Protein AF-A0A1H8JAP6-F1 (afdb_monomer_lite)

Radius of gyration: 32.28 Å; chains: 1; bounding box: 74×54×76 Å

Secondary structure (DSSP, 8-state):
-HHHHHHHHHHHHHHHHHHHHHHHHS-HHHHHHHHHHHHHHHHHHHHHHS-----PPPEEEE--HHHHHHHTT-SEEETTEEEEE--HHHHHHHHHT-SS-EEEESSSSGGGEEEEETTTEEEE--S-HHHHHHHHTTTSTT-EEEEETTEEEEEEE--HHHHHHHHHT-TTPEEEEETTEEEEE-

pLDDT: mean 85.05, std 13.48, range [46.78, 98.12]

Organism: NCBI:txid46177

Structure (mmCIF, N/CA/C/O backbone):
data_AF-A0A1H8JAP6-F1
#
_entry.id   AF-A0A1H8JAP6-F1
#
loop_
_atom_site.group_PDB
_atom_site.id
_atom_site.type_symbol
_atom_site.label_atom_id
_atom_site.label_alt_id
_atom_site.label_comp_id
_atom_site.label_asym_id
_atom_site.label_entity_id
_atom_site.label_seq_id
_atom_site.pdbx_PDB_ins_code
_atom_site.Cartn_x
_atom_site.Cartn_y
_atom_site.Cartn_z
_atom_site.occupancy
_atom_site.B_iso_or_equiv
_atom_site.auth_seq_id
_atom_site.auth_comp_id
_atom_site.auth_asym_id
_atom_site.auth_atom_id
_atom_site.pdbx_PDB_model_num
ATOM 1 N N . MET A 1 1 ? 24.901 -24.362 -14.055 1.00 54.28 1 MET A N 1
ATOM 2 C CA . MET A 1 1 ? 25.710 -23.504 -14.944 1.00 54.28 1 MET A CA 1
ATOM 3 C C . MET A 1 1 ? 27.169 -23.961 -15.079 1.00 54.28 1 MET A C 1
ATOM 5 O O . MET A 1 1 ? 27.551 -24.303 -16.186 1.00 54.28 1 MET A O 1
ATOM 9 N N . PHE A 1 2 ? 27.995 -24.057 -14.021 1.00 49.62 2 PHE A N 1
ATOM 10 C CA . PHE A 1 2 ? 29.394 -24.541 -14.172 1.00 49.62 2 PHE A CA 1
ATOM 11 C C . PHE A 1 2 ? 29.520 -26.023 -14.587 1.00 49.62 2 PHE A C 1
ATOM 13 O O . PHE A 1 2 ? 30.454 -26.393 -15.295 1.00 49.62 2 PHE A O 1
ATOM 20 N N . THR A 1 3 ? 28.574 -26.869 -14.180 1.00 64.00 3 THR A N 1
ATOM 21 C CA . THR A 1 3 ? 28.538 -28.301 -14.523 1.00 64.00 3 THR A CA 1
ATOM 22 C C . THR A 1 3 ? 28.199 -28.557 -15.993 1.00 64.00 3 THR A C 1
ATOM 24 O O . THR A 1 3 ? 28.795 -29.431 -16.611 1.00 64.00 3 THR A O 1
ATOM 27 N N . GLU A 1 4 ? 27.321 -27.748 -16.584 1.00 62.12 4 GLU A N 1
ATOM 28 C CA . GLU A 1 4 ? 26.892 -27.886 -17.986 1.00 62.12 4 GLU A CA 1
ATOM 29 C C . GLU A 1 4 ? 28.018 -27.526 -18.966 1.00 62.12 4 GLU A C 1
ATOM 31 O O . GLU A 1 4 ? 28.196 -28.179 -19.992 1.00 62.12 4 GLU A O 1
ATOM 36 N N . ILE A 1 5 ? 28.852 -26.539 -18.618 1.00 59.47 5 ILE A N 1
ATOM 37 C CA . ILE A 1 5 ? 30.013 -26.145 -19.430 1.00 59.47 5 ILE A CA 1
ATOM 38 C C . ILE A 1 5 ? 31.054 -27.277 -19.483 1.00 59.47 5 ILE A C 1
ATOM 40 O O . ILE A 1 5 ? 31.652 -27.522 -20.532 1.00 59.47 5 ILE A O 1
ATOM 44 N N . LEU A 1 6 ? 31.258 -28.005 -18.379 1.00 68.94 6 LEU A N 1
ATOM 45 C CA . LEU A 1 6 ? 32.230 -29.102 -18.316 1.00 68.94 6 LEU A CA 1
ATOM 46 C C . LEU A 1 6 ? 31.831 -30.304 -19.185 1.00 68.94 6 LEU A C 1
ATOM 48 O O . LEU A 1 6 ? 32.707 -30.915 -19.806 1.00 68.94 6 LEU A O 1
ATOM 52 N N . GLU A 1 7 ? 30.539 -30.623 -19.277 1.00 73.56 7 GLU A N 1
ATOM 53 C CA . GLU A 1 7 ? 30.061 -31.705 -20.147 1.00 73.56 7 GLU A CA 1
ATOM 54 C C . GLU A 1 7 ? 30.227 -31.364 -21.631 1.00 73.56 7 GLU A C 1
ATOM 56 O O . GLU A 1 7 ? 30.723 -32.190 -22.404 1.00 73.56 7 GLU A O 1
ATOM 61 N N . ILE A 1 8 ? 29.932 -30.117 -22.014 1.00 64.44 8 ILE A N 1
ATOM 62 C CA . ILE A 1 8 ? 30.129 -29.629 -23.386 1.00 64.44 8 ILE A CA 1
ATOM 63 C C . ILE A 1 8 ? 31.611 -29.716 -23.775 1.00 64.44 8 ILE A C 1
ATOM 65 O O . ILE A 1 8 ? 31.950 -30.243 -24.836 1.00 64.44 8 ILE A O 1
ATOM 69 N N . VAL A 1 9 ? 32.520 -29.278 -22.896 1.00 72.75 9 VAL A N 1
ATOM 70 C CA . VAL A 1 9 ? 33.970 -29.320 -23.158 1.00 72.75 9 VAL A CA 1
ATOM 71 C C . VAL A 1 9 ? 34.479 -30.755 -23.330 1.00 72.75 9 VAL A C 1
ATOM 73 O O . VAL A 1 9 ? 35.363 -31.002 -24.157 1.00 72.75 9 VAL A O 1
ATOM 76 N N . LYS A 1 10 ? 33.941 -31.719 -22.574 1.00 75.19 10 LYS A N 1
ATOM 77 C CA . LYS A 1 10 ? 34.322 -33.132 -22.701 1.00 75.19 10 LYS A CA 1
ATOM 78 C C . LYS A 1 10 ? 33.820 -33.729 -24.019 1.00 75.19 10 LYS A C 1
ATOM 80 O O . LYS A 1 10 ? 34.611 -34.327 -24.743 1.00 75.19 10 LYS A O 1
ATOM 85 N N . SER A 1 11 ? 32.563 -33.472 -24.378 1.00 76.00 11 SER A N 1
ATOM 86 C CA . SER A 1 11 ? 31.974 -33.939 -25.639 1.00 76.00 11 SER A CA 1
ATOM 87 C C . SER A 1 11 ? 32.705 -33.384 -26.867 1.00 76.00 11 SER A C 1
ATOM 89 O O . SER A 1 11 ? 32.965 -34.120 -27.818 1.00 76.00 11 SER A O 1
ATOM 91 N N . VAL A 1 12 ? 33.081 -32.100 -26.848 1.00 73.69 12 VAL A N 1
ATOM 92 C CA . VAL A 1 12 ? 33.836 -31.474 -27.947 1.00 73.69 12 VAL A CA 1
ATOM 93 C C . VAL A 1 12 ? 35.223 -32.103 -28.083 1.00 73.69 12 VAL A C 1
ATOM 95 O O . VAL A 1 12 ? 35.668 -32.389 -29.193 1.00 73.69 12 VAL A O 1
ATOM 98 N N . ARG A 1 13 ? 35.901 -32.376 -26.963 1.00 76.56 13 ARG A N 1
ATOM 99 C CA . ARG A 1 13 ? 37.225 -33.015 -26.962 1.00 76.56 13 ARG A CA 1
ATOM 100 C C . ARG A 1 13 ? 37.187 -34.419 -27.560 1.00 76.56 13 ARG A C 1
ATOM 102 O O . ARG A 1 13 ? 38.041 -34.748 -28.383 1.00 76.56 13 ARG A O 1
ATOM 109 N N . ASP A 1 14 ? 36.206 -35.223 -27.164 1.00 79.94 14 ASP A N 1
ATOM 110 C CA . ASP A 1 14 ? 36.081 -36.605 -27.628 1.00 79.94 14 ASP A CA 1
ATOM 111 C C . ASP A 1 14 ? 35.736 -36.653 -29.125 1.00 79.94 14 ASP A C 1
ATOM 113 O O . ASP A 1 14 ? 36.330 -37.429 -29.880 1.00 79.94 14 ASP A O 1
ATOM 117 N N . PHE A 1 15 ? 34.869 -35.745 -29.583 1.00 75.31 15 PHE A N 1
ATOM 118 C CA . PHE A 1 15 ? 34.538 -35.583 -30.998 1.00 75.31 15 PHE A CA 1
ATOM 119 C C . PHE A 1 15 ? 35.756 -35.168 -31.841 1.00 75.31 15 PHE A C 1
ATOM 121 O O . PHE A 1 15 ? 36.046 -35.779 -32.874 1.00 75.31 15 PHE A O 1
ATOM 128 N N . LEU A 1 16 ? 36.538 -34.187 -31.373 1.00 74.75 16 LEU A N 1
ATOM 129 C CA . LEU A 1 16 ? 37.776 -33.767 -32.040 1.00 74.75 16 LEU A CA 1
ATOM 130 C C . LEU A 1 16 ? 38.809 -34.903 -32.098 1.00 74.75 16 LEU A C 1
ATOM 132 O O . LEU A 1 16 ? 39.474 -35.084 -33.119 1.00 74.75 16 LEU A O 1
ATOM 136 N N . GLY A 1 17 ? 38.918 -35.709 -31.038 1.00 74.06 17 GLY A N 1
ATOM 137 C CA . GLY A 1 17 ? 39.818 -36.862 -30.994 1.00 74.06 17 GLY A CA 1
ATOM 138 C C . GLY A 1 17 ? 39.486 -37.935 -32.037 1.00 74.06 17 GLY A C 1
ATOM 139 O O . GLY A 1 17 ? 40.395 -38.497 -32.656 1.00 74.06 17 GLY A O 1
ATOM 140 N N . GLN A 1 18 ? 38.197 -38.197 -32.275 1.00 75.69 18 GLN A N 1
ATOM 141 C CA . GLN A 1 18 ? 37.754 -39.129 -33.319 1.00 75.69 18 GLN A CA 1
ATOM 142 C C . GLN A 1 18 ? 38.013 -38.582 -34.730 1.00 75.69 18 GLN A C 1
ATOM 144 O O . GLN A 1 18 ? 38.525 -39.313 -35.583 1.00 75.69 18 GLN A O 1
ATOM 149 N N . LEU A 1 19 ? 37.758 -37.289 -34.962 1.00 69.50 19 LEU A N 1
ATOM 150 C CA . LEU A 1 19 ? 38.027 -36.638 -36.248 1.00 69.50 19 LEU A CA 1
ATOM 151 C C . LEU A 1 19 ? 39.513 -36.693 -36.629 1.00 69.50 19 LEU A C 1
ATOM 153 O O . LEU A 1 19 ? 39.852 -37.040 -37.760 1.00 69.50 19 LEU A O 1
ATOM 157 N N . VAL A 1 20 ? 40.417 -36.423 -35.682 1.00 69.94 20 VAL A N 1
ATOM 158 C CA . VAL A 1 20 ? 41.869 -36.445 -35.934 1.00 69.94 20 VAL A CA 1
ATOM 159 C C . VAL A 1 20 ? 42.359 -37.836 -36.350 1.00 69.94 20 VAL A C 1
ATOM 161 O O . VAL A 1 20 ? 43.214 -37.946 -37.235 1.00 69.94 20 VAL A O 1
ATOM 164 N N . LYS A 1 21 ? 41.807 -38.910 -35.768 1.00 72.56 21 LYS A N 1
ATOM 165 C CA . LYS A 1 21 ? 42.156 -40.284 -36.164 1.00 72.56 21 LYS A CA 1
ATOM 166 C C . LYS A 1 21 ? 41.715 -40.593 -37.597 1.00 72.56 21 LYS A C 1
ATOM 168 O O . LYS A 1 21 ? 42.537 -41.069 -38.375 1.00 72.56 21 LYS A O 1
ATOM 173 N N . GLY A 1 22 ? 40.485 -40.234 -37.976 1.00 65.44 22 GLY A N 1
ATOM 174 C CA . GLY A 1 22 ? 39.979 -40.438 -39.343 1.00 65.44 22 GLY A CA 1
ATOM 175 C C . GLY A 1 22 ? 40.750 -39.648 -40.413 1.00 65.44 22 GLY A C 1
ATOM 176 O O . GLY A 1 22 ? 40.995 -40.139 -41.518 1.00 65.44 22 GLY A O 1
ATOM 177 N N . ILE A 1 23 ? 41.235 -38.448 -40.073 1.00 62.53 23 ILE A N 1
ATOM 178 C CA . ILE A 1 23 ? 42.057 -37.622 -40.976 1.00 62.53 23 ILE A CA 1
ATOM 179 C C . ILE A 1 23 ? 43.414 -38.285 -41.269 1.00 62.53 23 ILE A C 1
ATOM 181 O O . ILE A 1 23 ? 43.937 -38.157 -42.379 1.00 62.53 23 ILE A O 1
ATOM 185 N N . LYS A 1 24 ? 43.991 -39.022 -40.309 1.00 65.00 24 LYS A N 1
ATOM 186 C CA . LYS A 1 24 ? 45.334 -39.614 -40.433 1.00 65.00 24 LYS A CA 1
ATOM 187 C C . LYS A 1 24 ? 45.402 -40.805 -41.395 1.00 65.00 24 LYS A C 1
ATOM 189 O O . LYS A 1 24 ? 46.480 -41.070 -41.926 1.00 65.00 24 LYS A O 1
ATOM 194 N N . GLU A 1 25 ? 44.280 -41.458 -41.677 1.00 74.50 25 GLU A N 1
ATOM 195 C CA . GLU A 1 25 ? 44.190 -42.587 -42.620 1.00 74.50 25 GLU A CA 1
ATOM 196 C C . GLU A 1 25 ? 43.662 -42.176 -44.005 1.00 74.50 25 GLU A C 1
ATOM 198 O O . GLU A 1 25 ? 43.733 -42.942 -44.961 1.00 74.50 25 GLU A O 1
ATOM 203 N N . SER A 1 26 ? 43.211 -40.929 -44.159 1.00 69.69 26 SER A N 1
ATOM 204 C CA . SER A 1 26 ? 42.598 -40.453 -45.402 1.00 69.69 26 SER A CA 1
ATOM 205 C C . SER A 1 26 ? 43.625 -40.106 -46.499 1.00 69.69 26 SER A C 1
ATOM 207 O O . SER A 1 26 ? 44.747 -39.688 -46.177 1.00 69.69 26 SER A O 1
ATOM 209 N N . PRO A 1 27 ? 43.261 -40.190 -47.796 1.00 80.69 27 PRO A N 1
ATOM 210 C CA . PRO A 1 27 ? 44.085 -39.722 -48.915 1.00 80.69 27 PRO A CA 1
ATOM 211 C C . PRO A 1 27 ? 44.439 -38.233 -48.795 1.00 80.69 27 PRO A C 1
ATOM 213 O O . PRO A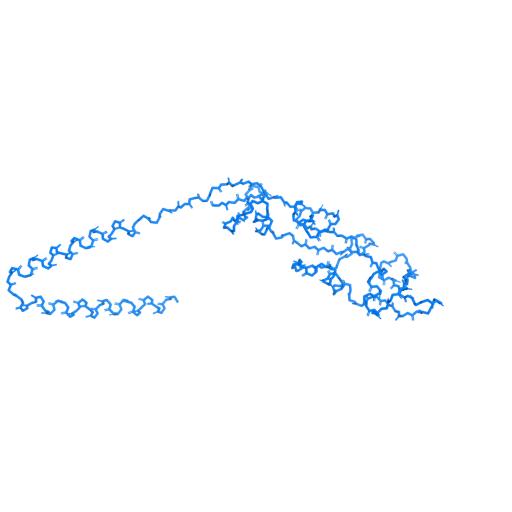 1 27 ? 43.659 -37.444 -48.260 1.00 80.69 27 PRO A O 1
ATOM 216 N N . LYS A 1 28 ? 45.595 -37.819 -49.338 1.00 75.50 28 LYS A N 1
ATOM 217 C CA . LYS A 1 28 ? 46.113 -36.439 -49.201 1.00 75.50 28 LYS A CA 1
ATOM 218 C C . LYS A 1 28 ? 45.103 -35.355 -49.617 1.00 75.50 28 LYS A C 1
ATOM 220 O O . LYS A 1 28 ? 45.013 -34.345 -48.931 1.00 75.50 28 LYS A O 1
ATOM 225 N N . TRP A 1 29 ? 44.319 -35.579 -50.675 1.00 72.06 29 TRP A N 1
ATOM 226 C CA . TRP A 1 29 ? 43.344 -34.602 -51.180 1.00 72.06 29 TRP A CA 1
ATOM 227 C C . TRP A 1 29 ? 42.152 -34.384 -50.230 1.00 72.06 29 TRP A C 1
ATOM 229 O O . TRP A 1 29 ? 41.711 -33.253 -50.053 1.00 72.06 29 TRP A O 1
ATOM 239 N N . VAL A 1 30 ? 41.702 -35.435 -49.533 1.00 76.25 30 VAL A N 1
ATOM 240 C CA . VAL A 1 30 ? 40.611 -35.362 -48.543 1.00 76.25 30 VAL A CA 1
ATOM 241 C C . VAL A 1 30 ? 41.038 -34.553 -47.316 1.00 76.25 30 VAL A C 1
ATOM 243 O O . VAL A 1 30 ? 40.255 -33.770 -46.781 1.00 76.25 30 VAL A O 1
ATOM 246 N N . ARG A 1 31 ? 42.304 -34.684 -46.894 1.00 72.81 31 ARG A N 1
ATOM 247 C CA . ARG A 1 31 ? 42.848 -33.921 -45.757 1.00 72.81 31 ARG A CA 1
ATOM 248 C C . ARG A 1 31 ? 42.841 -32.423 -46.035 1.00 72.81 31 ARG A C 1
ATOM 250 O O . ARG A 1 31 ? 42.445 -31.649 -45.169 1.00 72.81 31 ARG A O 1
ATOM 257 N N . THR A 1 32 ? 43.250 -32.022 -47.238 1.00 76.31 32 THR A N 1
ATOM 258 C CA . THR A 1 32 ? 43.303 -30.609 -47.623 1.00 76.31 32 THR A CA 1
ATOM 259 C C . THR A 1 32 ? 41.906 -29.994 -47.669 1.00 76.31 32 THR A C 1
ATOM 261 O O . THR A 1 32 ? 41.708 -28.919 -47.109 1.00 76.31 32 THR A O 1
ATOM 264 N N . SER A 1 33 ? 40.920 -30.690 -48.244 1.00 75.81 33 SER A N 1
ATOM 265 C CA . SER A 1 33 ? 39.531 -30.215 -48.274 1.00 75.81 33 SER A CA 1
ATOM 266 C C . SER A 1 33 ? 38.927 -30.081 -46.875 1.00 75.81 33 SER A C 1
ATOM 268 O O . SER A 1 33 ? 38.276 -29.079 -46.589 1.00 75.81 33 SER A O 1
ATOM 270 N N . LEU A 1 34 ? 39.175 -31.041 -45.979 1.00 74.38 34 LEU A N 1
ATOM 271 C CA . LEU A 1 34 ? 38.600 -31.013 -44.633 1.00 74.38 34 LEU A CA 1
ATOM 272 C C . LEU A 1 34 ? 39.182 -29.885 -43.767 1.00 74.38 34 LEU A C 1
ATOM 274 O O . LEU A 1 34 ? 38.441 -29.213 -43.054 1.00 74.38 34 LEU A O 1
ATOM 278 N N . VAL A 1 35 ? 40.493 -29.635 -43.862 1.00 77.56 35 VAL A N 1
ATOM 279 C CA . VAL A 1 35 ? 41.144 -28.509 -43.169 1.00 77.56 35 VAL A CA 1
ATOM 280 C C . VAL A 1 35 ? 40.577 -27.173 -43.649 1.00 77.56 35 VAL A C 1
ATOM 282 O O . VAL A 1 35 ? 40.346 -26.278 -42.840 1.00 77.56 35 VAL A O 1
ATOM 285 N N . LEU A 1 36 ? 40.306 -27.049 -44.948 1.00 77.38 36 LEU A N 1
ATOM 286 C CA . LEU A 1 36 ? 39.790 -25.819 -45.544 1.00 77.38 36 LEU A CA 1
ATOM 287 C C . LEU A 1 36 ? 38.332 -25.555 -45.131 1.00 77.38 36 LEU A C 1
ATOM 289 O O . LEU A 1 36 ? 37.995 -24.431 -44.768 1.00 77.38 36 LEU A O 1
ATOM 293 N N . VAL A 1 37 ? 37.492 -26.596 -45.081 1.00 78.69 37 VAL A N 1
ATOM 294 C CA . VAL A 1 37 ? 36.113 -26.509 -44.560 1.00 78.69 37 VAL A CA 1
ATOM 295 C C . VAL A 1 37 ? 36.102 -26.144 -43.073 1.00 78.69 37 VAL A C 1
ATOM 297 O O . VAL A 1 37 ? 35.346 -25.264 -42.665 1.00 78.69 37 VAL A O 1
ATOM 300 N N . LEU A 1 38 ? 36.970 -26.760 -42.263 1.00 71.75 38 LEU A N 1
ATOM 301 C CA . LEU A 1 38 ? 37.077 -26.439 -40.837 1.00 71.75 38 LEU A CA 1
ATOM 302 C C . LEU A 1 38 ? 37.550 -24.997 -40.613 1.00 71.75 38 LEU A C 1
ATOM 304 O O . LEU A 1 38 ? 36.945 -24.282 -39.815 1.00 71.75 38 LEU A O 1
ATOM 308 N N . ALA A 1 39 ? 38.561 -24.538 -41.356 1.00 72.19 39 ALA A N 1
ATOM 309 C CA . ALA A 1 39 ? 39.028 -23.154 -41.291 1.00 72.19 39 ALA A CA 1
ATOM 310 C C . ALA A 1 39 ? 37.911 -22.162 -41.662 1.00 72.19 39 ALA A C 1
ATOM 312 O O . ALA A 1 39 ? 37.673 -21.210 -40.922 1.00 72.19 39 ALA A O 1
ATOM 313 N N . LEU A 1 40 ? 37.165 -22.418 -42.742 1.00 71.06 40 LEU A N 1
ATOM 314 C CA . LEU A 1 40 ? 36.034 -21.574 -43.143 1.00 71.06 40 LEU A CA 1
ATOM 315 C C . LEU A 1 40 ? 34.909 -21.566 -42.099 1.00 71.06 40 LEU A C 1
ATOM 317 O O . LEU A 1 40 ? 34.325 -20.515 -41.849 1.00 71.06 40 LEU A O 1
ATOM 321 N N . SER A 1 41 ? 34.632 -22.697 -41.445 1.00 66.62 41 SER A N 1
ATOM 322 C CA . SER A 1 41 ? 33.613 -22.770 -40.390 1.00 66.62 41 SER A CA 1
ATOM 323 C C . SER A 1 41 ? 34.007 -22.010 -39.116 1.00 66.62 41 SER A C 1
ATOM 325 O O . SER A 1 41 ? 33.155 -21.382 -38.494 1.00 66.62 41 SER A O 1
ATOM 327 N N . LEU A 1 42 ? 35.297 -21.986 -38.759 1.00 63.53 42 LEU A N 1
ATOM 328 C CA . LEU A 1 42 ? 35.806 -21.210 -37.623 1.00 63.53 42 LEU A CA 1
ATOM 329 C C . LEU A 1 42 ? 35.815 -19.703 -37.912 1.00 63.53 42 LEU A C 1
ATOM 331 O O . LEU A 1 42 ? 35.444 -18.918 -37.042 1.00 63.53 42 LEU A O 1
ATOM 335 N N . PHE A 1 43 ? 36.164 -19.294 -39.136 1.00 60.56 43 PHE A N 1
ATOM 336 C CA . PHE A 1 43 ? 36.072 -17.891 -39.551 1.00 60.56 43 PHE A CA 1
ATOM 337 C C . PHE A 1 43 ? 34.615 -17.419 -39.695 1.00 60.56 43 PHE A C 1
ATOM 339 O O . PHE A 1 43 ? 34.291 -16.322 -39.251 1.00 60.56 43 PHE A O 1
ATOM 346 N N . GLY A 1 44 ? 33.715 -18.249 -40.232 1.00 57.19 44 GLY A N 1
ATOM 347 C CA . GLY A 1 44 ? 32.280 -17.941 -40.301 1.00 57.19 44 GLY A CA 1
ATOM 348 C C . GLY A 1 44 ? 31.601 -17.925 -38.925 1.00 57.19 44 GLY A C 1
ATOM 349 O O . GLY A 1 44 ? 30.773 -17.060 -38.650 1.00 57.19 44 GLY A O 1
ATOM 350 N N . GLY A 1 45 ? 31.992 -18.837 -38.029 1.00 52.75 45 GLY A N 1
ATOM 351 C CA . GLY A 1 45 ? 31.479 -18.914 -36.661 1.00 52.75 45 GLY A CA 1
ATOM 352 C C . GLY A 1 45 ? 31.967 -17.774 -35.764 1.00 52.75 45 GLY A C 1
ATOM 353 O O . GLY A 1 45 ? 31.176 -17.215 -35.011 1.00 52.75 45 GLY A O 1
ATOM 354 N N . GLY A 1 46 ? 33.234 -17.362 -35.868 1.00 51.97 46 GLY A N 1
ATOM 355 C CA . GLY A 1 46 ? 33.782 -16.267 -35.054 1.00 51.97 46 GLY A CA 1
ATOM 356 C C . GLY A 1 46 ? 33.102 -14.914 -35.298 1.00 51.97 46 GLY A C 1
ATOM 357 O O . GLY A 1 46 ? 32.947 -14.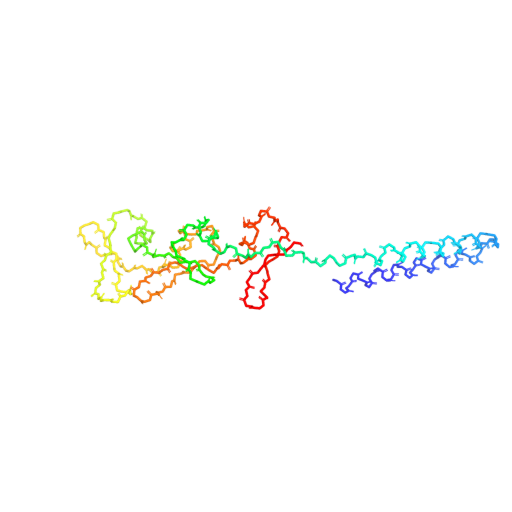125 -34.370 1.00 51.97 46 GLY A O 1
ATOM 358 N N . ILE A 1 47 ? 32.631 -14.670 -36.524 1.00 52.00 47 ILE A N 1
ATOM 359 C CA . ILE A 1 47 ? 31.945 -13.424 -36.895 1.0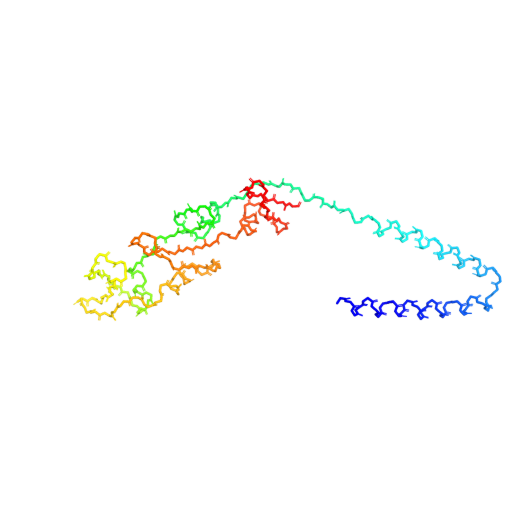0 52.00 47 ILE A CA 1
ATOM 360 C C . ILE A 1 47 ? 30.492 -13.416 -36.385 1.00 52.00 47 ILE A C 1
ATOM 362 O O . ILE A 1 47 ? 29.987 -12.367 -35.993 1.00 52.00 47 ILE A O 1
ATOM 366 N N . PHE A 1 48 ? 29.829 -14.576 -36.307 1.00 49.53 48 PHE A N 1
ATOM 367 C CA . PHE A 1 48 ? 28.433 -14.663 -35.859 1.00 49.53 48 PHE A CA 1
ATOM 368 C C . PHE A 1 48 ? 28.274 -14.580 -34.330 1.00 49.53 48 PHE A C 1
ATOM 370 O O . PHE A 1 48 ? 27.267 -14.078 -33.839 1.00 49.53 48 PHE A O 1
ATOM 377 N N . TRP A 1 49 ? 29.276 -15.017 -33.558 1.00 49.75 49 TRP A N 1
ATOM 378 C CA . TRP A 1 49 ? 29.228 -14.951 -32.088 1.00 49.75 49 TRP A CA 1
ATOM 379 C C . TRP A 1 49 ? 29.705 -13.608 -31.503 1.00 49.75 49 TRP A C 1
ATOM 381 O O . TRP A 1 49 ? 29.418 -13.320 -30.343 1.00 49.75 49 TRP A O 1
ATOM 391 N N . GLY A 1 50 ? 30.400 -12.771 -32.284 1.00 46.78 50 GLY A N 1
ATOM 392 C CA . GLY A 1 50 ? 30.965 -11.492 -31.825 1.00 46.78 50 GLY A CA 1
ATOM 393 C C . GLY A 1 50 ? 30.006 -10.293 -31.830 1.00 46.78 50 GLY A C 1
ATOM 394 O O . GLY A 1 50 ? 30.312 -9.276 -31.218 1.00 46.78 50 GLY A O 1
ATOM 395 N N . PHE A 1 51 ? 28.842 -10.400 -32.476 1.00 47.22 51 PHE A N 1
ATOM 396 C CA . PHE A 1 51 ? 27.852 -9.320 -32.598 1.00 47.22 51 PHE A CA 1
ATOM 397 C C . PHE A 1 51 ? 26.605 -9.583 -31.738 1.00 47.22 51 PHE A C 1
ATOM 399 O O . PHE A 1 51 ? 25.470 -9.437 -32.185 1.00 47.22 51 PHE A O 1
ATOM 406 N N . LYS A 1 52 ? 26.780 -9.921 -30.455 1.00 51.28 52 LYS A N 1
ATOM 407 C CA . LYS A 1 52 ? 25.746 -9.531 -29.486 1.00 51.28 52 LYS A CA 1
ATOM 408 C C . LYS A 1 52 ? 25.862 -8.022 -29.311 1.00 51.28 52 LYS A C 1
ATOM 410 O O . LYS A 1 52 ? 26.621 -7.551 -28.472 1.00 51.28 52 LYS A O 1
ATOM 415 N N . LEU A 1 53 ? 25.157 -7.282 -30.169 1.00 54.06 53 LEU A N 1
ATOM 416 C CA . LEU A 1 53 ? 24.927 -5.849 -30.023 1.00 54.06 53 LEU A CA 1
ATOM 417 C C . LEU A 1 53 ? 24.408 -5.628 -28.606 1.00 54.06 53 LEU A C 1
ATOM 419 O O . LEU A 1 53 ? 23.265 -5.973 -28.314 1.00 54.06 53 LEU A O 1
ATOM 423 N N . ALA A 1 54 ? 25.260 -5.101 -27.731 1.00 53.75 54 ALA A N 1
ATOM 424 C CA . ALA A 1 54 ? 24.832 -4.518 -26.477 1.00 53.75 54 ALA A CA 1
ATOM 425 C C . ALA A 1 54 ? 23.883 -3.375 -26.848 1.00 53.75 54 ALA A C 1
ATOM 427 O O . ALA A 1 54 ? 24.328 -2.273 -27.155 1.00 53.75 54 ALA A O 1
ATOM 428 N N . HIS A 1 55 ? 22.587 -3.675 -26.942 1.00 62.78 55 HIS A N 1
ATOM 429 C CA . HIS A 1 55 ? 21.567 -2.647 -27.027 1.00 62.78 55 HIS A CA 1
ATOM 430 C C . HIS A 1 55 ? 21.649 -1.921 -25.695 1.00 62.78 55 HIS A C 1
ATOM 432 O O . HIS A 1 55 ? 21.309 -2.471 -24.649 1.00 62.78 55 HIS A O 1
ATOM 438 N N . THR A 1 56 ? 22.242 -0.731 -25.723 1.00 74.75 56 THR A N 1
ATOM 439 C CA . THR A 1 56 ? 22.111 0.206 -24.620 1.00 74.75 56 THR A CA 1
ATOM 440 C C . THR A 1 56 ? 20.631 0.537 -24.553 1.00 74.75 56 THR A C 1
ATOM 442 O O . THR A 1 56 ? 20.114 1.049 -25.548 1.00 74.75 56 THR A O 1
ATOM 445 N N . PRO A 1 57 ? 19.949 0.194 -23.456 1.00 82.62 57 PRO A N 1
ATOM 446 C CA . PRO A 1 57 ? 18.518 0.389 -23.384 1.00 82.62 57 PRO A CA 1
ATOM 447 C C . PRO A 1 57 ? 18.213 1.880 -23.510 1.00 82.62 57 PRO A C 1
ATOM 449 O O . PRO A 1 57 ? 18.896 2.724 -22.918 1.00 82.62 57 PRO A O 1
ATOM 452 N N . GLU A 1 58 ? 17.239 2.198 -24.349 1.00 89.06 58 GLU A N 1
ATOM 453 C CA . GLU A 1 58 ? 16.846 3.559 -24.673 1.00 89.06 58 GLU A CA 1
ATOM 454 C C . GLU A 1 58 ? 15.923 4.085 -23.577 1.00 89.06 58 GLU A C 1
ATOM 456 O O . GLU A 1 58 ? 15.020 3.392 -23.105 1.00 89.06 58 GLU A O 1
ATOM 461 N N . ARG A 1 59 ? 16.150 5.325 -23.137 1.00 92.25 59 ARG A N 1
ATOM 462 C CA . ARG A 1 59 ? 15.275 5.963 -22.153 1.00 92.25 59 ARG A CA 1
ATOM 463 C C . ARG A 1 59 ? 13.924 6.254 -22.801 1.00 92.25 59 ARG A C 1
ATOM 465 O O . ARG A 1 59 ? 13.834 7.094 -23.689 1.00 92.25 59 ARG A O 1
ATOM 472 N N . VAL A 1 60 ? 12.874 5.617 -22.297 1.00 92.06 60 VAL A N 1
ATOM 473 C CA . VAL A 1 60 ? 11.503 5.778 -22.801 1.00 92.06 60 VAL A CA 1
ATOM 474 C C . VAL A 1 60 ? 10.772 6.916 -22.084 1.00 92.06 60 VAL A C 1
ATOM 476 O O . VAL A 1 60 ? 9.927 7.586 -22.676 1.00 92.06 60 VAL A O 1
ATOM 479 N N . GLY A 1 61 ? 11.095 7.175 -20.812 1.00 90.81 61 GLY A N 1
ATOM 480 C CA . GLY A 1 61 ? 10.425 8.220 -20.038 1.00 90.81 61 GLY A CA 1
ATOM 481 C C . GLY A 1 61 ? 10.751 8.220 -18.546 1.00 90.81 61 GLY A C 1
ATOM 482 O O . GLY A 1 61 ? 11.704 7.580 -18.102 1.00 90.81 61 GLY A O 1
ATOM 483 N N . GLY A 1 62 ? 9.971 8.982 -17.777 1.00 89.75 62 GLY A N 1
ATOM 484 C CA . GLY A 1 62 ? 9.988 8.975 -16.311 1.00 89.75 62 GLY A CA 1
ATOM 485 C C . GLY A 1 62 ? 8.956 8.003 -15.734 1.00 89.75 62 GLY A C 1
ATOM 486 O O . GLY A 1 62 ? 8.003 7.635 -16.416 1.00 89.75 62 GLY A O 1
ATOM 487 N N . VAL A 1 63 ? 9.121 7.612 -14.468 1.00 89.69 63 VAL A N 1
ATOM 488 C CA . VAL A 1 63 ? 8.132 6.759 -13.787 1.00 89.69 63 VAL A CA 1
ATOM 489 C C . VAL A 1 63 ? 6.906 7.570 -13.373 1.00 89.69 63 VAL A C 1
ATOM 491 O O . VAL A 1 63 ? 6.999 8.459 -12.525 1.00 89.69 63 VAL A O 1
ATOM 494 N N . ASP A 1 64 ? 5.735 7.212 -13.901 1.00 85.88 64 ASP A N 1
ATOM 495 C CA . ASP A 1 64 ? 4.461 7.756 -13.428 1.00 85.88 64 ASP A CA 1
ATOM 496 C C . ASP A 1 64 ? 3.968 7.008 -12.177 1.00 85.88 64 ASP A C 1
ATOM 498 O O . ASP A 1 64 ? 3.175 6.063 -12.218 1.00 85.88 64 ASP A O 1
ATOM 502 N N . VAL A 1 65 ? 4.447 7.468 -11.023 1.00 88.69 65 VAL A N 1
ATOM 503 C CA . VAL A 1 65 ? 4.021 6.982 -9.702 1.00 88.69 65 VAL A CA 1
ATOM 504 C C . VAL A 1 65 ? 2.545 7.279 -9.403 1.00 88.69 65 VAL A C 1
ATOM 506 O O . VAL A 1 65 ? 1.918 6.577 -8.606 1.00 88.69 65 VAL A O 1
ATOM 509 N N . SER A 1 66 ? 1.962 8.297 -10.043 1.00 86.62 66 SER A N 1
ATOM 510 C CA . SER A 1 66 ? 0.574 8.703 -9.817 1.00 86.62 66 SER A CA 1
ATOM 511 C C . SER A 1 66 ? -0.413 7.769 -10.520 1.00 86.62 66 SER A C 1
ATOM 513 O O . SER A 1 66 ? -1.436 7.394 -9.933 1.00 86.62 66 SER A O 1
ATOM 515 N N . ALA A 1 67 ? -0.064 7.305 -11.724 1.00 83.88 67 ALA A N 1
ATOM 516 C CA . ALA A 1 67 ? -0.809 6.287 -12.454 1.00 83.88 67 ALA A CA 1
ATOM 517 C C . ALA A 1 67 ? -0.887 4.980 -11.657 1.00 83.88 67 ALA A C 1
ATOM 519 O O . ALA A 1 67 ? -1.966 4.396 -11.554 1.00 83.88 67 ALA A O 1
ATOM 520 N N . PHE A 1 68 ? 0.210 4.566 -11.010 1.00 89.06 68 PHE A N 1
ATOM 521 C CA . PHE A 1 68 ? 0.228 3.378 -10.152 1.00 89.06 68 PHE A CA 1
ATOM 522 C C . PHE A 1 68 ? -0.768 3.497 -8.985 1.00 89.06 68 PHE A C 1
ATOM 524 O O . PHE A 1 68 ? -1.611 2.618 -8.791 1.00 89.06 68 PHE A O 1
ATOM 531 N N . CYS A 1 69 ? -0.729 4.599 -8.224 1.00 90.94 69 CYS A N 1
ATOM 532 C CA . CYS A 1 69 ? -1.657 4.789 -7.103 1.00 90.94 69 CYS A CA 1
ATOM 533 C C . CYS A 1 69 ? -3.118 4.866 -7.568 1.00 90.94 69 CYS A C 1
ATOM 535 O O . CYS A 1 69 ? -3.999 4.300 -6.918 1.00 90.94 69 CYS A O 1
ATOM 537 N N . THR A 1 70 ? -3.365 5.509 -8.712 1.00 88.88 70 THR A N 1
ATOM 538 C CA . THR A 1 70 ? -4.701 5.634 -9.311 1.00 88.88 70 THR A CA 1
ATOM 539 C C . THR A 1 70 ? -5.244 4.279 -9.760 1.00 88.88 70 THR A C 1
ATOM 541 O O . THR A 1 70 ? -6.393 3.950 -9.464 1.00 88.88 70 THR A O 1
ATOM 544 N N . PHE A 1 71 ? -4.412 3.459 -10.409 1.00 88.31 71 PHE A N 1
ATOM 545 C CA . PHE A 1 71 ? -4.777 2.117 -10.862 1.00 88.31 71 PHE A CA 1
ATOM 546 C C . PHE A 1 71 ? -5.258 1.238 -9.699 1.00 88.31 71 PHE A C 1
ATOM 548 O O . PHE A 1 71 ? -6.285 0.565 -9.798 1.00 88.31 71 PHE A O 1
ATOM 555 N N . TYR A 1 72 ? -4.570 1.319 -8.558 1.00 86.88 72 TYR A N 1
ATOM 556 C CA . TYR A 1 72 ? -4.922 0.585 -7.341 1.00 86.88 72 TYR A CA 1
ATOM 557 C C . TYR A 1 72 ? -5.884 1.322 -6.397 1.00 86.88 72 TYR A C 1
ATOM 559 O O . TYR A 1 72 ? -6.158 0.830 -5.302 1.00 86.88 72 TYR A O 1
ATOM 567 N N . LYS A 1 73 ? -6.438 2.465 -6.824 1.00 88.75 73 LYS A N 1
ATOM 568 C CA . LYS A 1 73 ? -7.432 3.261 -6.081 1.00 88.75 73 LYS A CA 1
ATOM 569 C C . LYS A 1 73 ? -6.959 3.735 -4.700 1.00 88.75 73 LYS A C 1
ATOM 571 O O . LYS A 1 73 ? -7.763 3.851 -3.777 1.00 88.75 73 LYS A O 1
ATOM 576 N N . TYR A 1 74 ? -5.669 4.022 -4.549 1.00 88.44 74 TYR A N 1
ATOM 577 C CA . TYR A 1 74 ? -5.161 4.714 -3.366 1.00 88.44 74 TYR A CA 1
ATOM 578 C C . TYR A 1 74 ? -5.472 6.212 -3.453 1.00 88.44 74 TYR A C 1
ATOM 580 O O . TYR A 1 74 ? -5.454 6.796 -4.535 1.00 88.44 74 TYR A O 1
ATOM 588 N N . GLY A 1 75 ? -5.772 6.834 -2.311 1.00 81.31 75 GLY A N 1
ATOM 589 C CA . GLY A 1 75 ? -6.217 8.230 -2.257 1.00 81.31 75 GLY A CA 1
ATOM 590 C C . GLY A 1 75 ? -5.086 9.258 -2.286 1.00 81.31 75 GLY A C 1
ATOM 591 O O . GLY A 1 75 ? -5.313 10.398 -2.682 1.00 81.31 75 GLY A O 1
ATOM 592 N N . THR A 1 76 ? -3.879 8.879 -1.864 1.00 86.81 76 THR A N 1
ATOM 593 C CA . THR A 1 76 ? -2.750 9.802 -1.697 1.00 86.81 76 THR A CA 1
ATOM 594 C C . THR A 1 76 ? -1.430 9.182 -2.152 1.00 86.81 76 THR A C 1
ATOM 596 O O . THR A 1 76 ? -1.197 7.982 -2.000 1.00 86.81 76 THR A O 1
ATOM 599 N N . LEU A 1 77 ? -0.556 10.023 -2.712 1.00 88.88 77 LEU A N 1
ATOM 600 C CA . LEU A 1 77 ? 0.814 9.687 -3.099 1.00 88.88 77 LEU A CA 1
ATOM 601 C C . LEU A 1 77 ? 1.788 10.345 -2.115 1.00 88.88 77 LEU A C 1
ATOM 603 O O . LEU A 1 77 ? 1.783 11.562 -1.943 1.00 88.88 77 LEU A O 1
ATOM 607 N N . GLU A 1 78 ? 2.652 9.543 -1.504 1.00 86.38 78 GLU A N 1
ATOM 608 C CA . GLU A 1 78 ? 3.710 9.987 -0.599 1.00 86.38 78 GLU A CA 1
ATOM 609 C C . GLU A 1 78 ? 5.057 9.447 -1.088 1.00 86.38 78 GLU A C 1
ATOM 611 O O . GLU A 1 78 ? 5.436 8.319 -0.768 1.00 86.38 78 GLU A O 1
ATOM 616 N N . GLN A 1 79 ? 5.793 10.262 -1.852 1.00 83.50 79 GLN A N 1
ATOM 617 C CA . GLN A 1 79 ? 7.089 9.901 -2.447 1.00 83.50 79 GLN A CA 1
ATOM 618 C C . GLN A 1 79 ? 7.007 8.603 -3.276 1.00 83.50 79 GLN A C 1
ATOM 620 O O . GLN A 1 79 ? 6.537 8.621 -4.407 1.00 83.50 79 GLN A O 1
ATOM 625 N N . GLU A 1 80 ? 7.439 7.478 -2.703 1.00 88.00 80 GLU A N 1
ATOM 626 C CA . GLU A 1 80 ? 7.486 6.148 -3.327 1.00 88.00 80 GLU A CA 1
ATOM 627 C C . GLU A 1 80 ? 6.445 5.186 -2.708 1.00 88.00 80 GLU A C 1
ATOM 629 O O . GLU A 1 80 ? 6.601 3.963 -2.729 1.00 88.00 80 GLU A O 1
ATOM 634 N N . THR A 1 81 ? 5.404 5.720 -2.064 1.00 91.81 81 THR A N 1
ATOM 635 C CA . THR A 1 81 ? 4.356 4.952 -1.378 1.00 91.81 81 THR A CA 1
ATOM 636 C C . THR A 1 81 ? 2.980 5.501 -1.735 1.00 91.81 81 THR A C 1
ATOM 638 O O . THR A 1 81 ? 2.755 6.707 -1.671 1.00 91.81 81 THR A O 1
ATOM 641 N N . CYS A 1 82 ? 2.037 4.617 -2.051 1.00 93.44 82 CYS A N 1
ATOM 642 C CA . CYS A 1 82 ? 0.627 4.982 -2.120 1.00 93.44 82 CYS A CA 1
ATOM 643 C C . CYS A 1 82 ? -0.017 4.763 -0.754 1.00 93.44 82 CYS A C 1
ATOM 645 O O . CYS A 1 82 ? 0.217 3.735 -0.111 1.00 93.44 82 CYS A O 1
ATOM 647 N N . SER A 1 83 ? -0.825 5.716 -0.308 1.00 94.94 83 SER A N 1
ATOM 648 C CA . SER A 1 83 ? -1.544 5.659 0.959 1.00 94.94 83 SER A CA 1
ATOM 649 C C . SER A 1 83 ? -3.047 5.847 0.753 1.00 94.94 83 SER A C 1
ATOM 651 O O . SER A 1 83 ? -3.514 6.481 -0.191 1.00 94.94 83 SER A O 1
ATOM 653 N N . SER A 1 84 ? -3.832 5.238 1.634 1.00 95.31 84 SER A N 1
ATOM 654 C CA . SER A 1 84 ? -5.263 5.495 1.753 1.00 95.31 84 SER A CA 1
ATOM 655 C C . SER A 1 84 ? -5.667 5.432 3.219 1.00 95.31 84 SER A C 1
ATOM 657 O O . SER A 1 84 ? -5.270 4.480 3.901 1.00 95.31 84 SER A O 1
ATOM 659 N N . PRO A 1 85 ? -6.505 6.368 3.700 1.00 94.81 85 PRO A N 1
ATOM 660 C CA . PRO A 1 85 ? -7.111 6.265 5.019 1.00 94.81 85 PRO A CA 1
ATOM 661 C C . PRO A 1 85 ? -7.787 4.903 5.205 1.00 94.81 85 PRO A C 1
ATOM 663 O O . PRO A 1 85 ? -8.435 4.388 4.286 1.00 94.81 85 PRO A O 1
ATOM 666 N N . LEU A 1 86 ? -7.599 4.310 6.382 1.00 95.69 86 LEU A N 1
ATOM 667 C CA . LEU A 1 86 ? -8.255 3.071 6.773 1.00 95.69 86 LEU A CA 1
ATOM 668 C C . LEU A 1 86 ? -9.629 3.414 7.352 1.00 95.69 86 LEU A C 1
ATOM 670 O O . LEU A 1 86 ? -9.726 4.140 8.341 1.00 95.69 86 LEU A O 1
ATOM 674 N N . ASP A 1 87 ? -10.687 2.879 6.747 1.00 95.50 87 ASP A N 1
ATOM 675 C CA . ASP A 1 87 ? -12.038 3.016 7.284 1.00 95.50 87 ASP A CA 1
ATOM 676 C C . ASP A 1 87 ? -12.238 1.990 8.409 1.00 95.50 87 ASP A C 1
ATOM 678 O O . ASP A 1 87 ? -12.344 0.785 8.170 1.00 95.50 87 ASP A O 1
ATOM 682 N N . LEU A 1 88 ? -12.237 2.469 9.657 1.00 96.38 88 LEU A N 1
ATOM 683 C CA . LEU A 1 88 ? -12.381 1.613 10.836 1.00 96.38 88 LEU A CA 1
ATOM 684 C C . LEU A 1 88 ? -13.762 0.963 10.921 1.00 96.38 88 LEU A C 1
ATOM 686 O O . LEU A 1 88 ? -13.883 -0.108 11.511 1.00 96.38 88 LEU A O 1
ATOM 690 N N . LYS A 1 89 ? -14.793 1.569 10.324 1.00 96.94 89 LYS A N 1
ATOM 691 C CA . LYS A 1 89 ? -16.121 0.964 10.259 1.00 96.94 89 LYS A CA 1
ATOM 692 C C . LYS A 1 89 ? -16.078 -0.258 9.349 1.00 96.94 89 LYS A C 1
ATOM 694 O O . LYS A 1 89 ? -16.413 -1.348 9.802 1.00 96.94 89 LYS A O 1
ATOM 699 N N . ASP A 1 90 ? -15.595 -0.094 8.121 1.00 97.50 90 ASP A N 1
ATOM 700 C CA . ASP A 1 90 ? -15.413 -1.209 7.184 1.00 97.50 90 ASP A CA 1
ATOM 701 C C . ASP A 1 90 ? -14.519 -2.305 7.788 1.00 97.50 90 ASP A C 1
ATOM 703 O O . ASP A 1 90 ? -14.774 -3.492 7.605 1.00 97.50 90 ASP A O 1
ATOM 707 N N . ALA A 1 91 ? -13.468 -1.922 8.521 1.00 97.69 91 ALA A N 1
ATOM 708 C CA . ALA A 1 91 ? -12.569 -2.871 9.170 1.00 97.69 91 ALA A CA 1
ATOM 709 C C . ALA A 1 91 ? -13.246 -3.643 10.316 1.00 97.69 91 ALA A C 1
ATOM 711 O O . ALA A 1 91 ? -13.018 -4.846 10.455 1.00 97.69 91 ALA A O 1
ATOM 712 N N . CYS A 1 92 ? -14.119 -2.997 11.098 1.00 97.75 92 CYS A N 1
ATOM 713 C CA . CYS A 1 92 ? -14.978 -3.691 12.058 1.00 97.75 92 CYS A CA 1
ATOM 714 C C . CYS A 1 92 ? -15.897 -4.691 11.345 1.00 97.75 92 CYS A C 1
ATOM 716 O O . CYS A 1 92 ? -15.974 -5.853 11.746 1.00 97.75 92 CYS A O 1
ATOM 718 N N . GLU A 1 93 ? -16.581 -4.260 10.284 1.00 98.12 93 GLU A N 1
ATOM 719 C CA . GLU A 1 93 ? -17.503 -5.119 9.532 1.00 98.12 93 GLU A CA 1
ATOM 720 C C . GLU A 1 93 ? -16.783 -6.318 8.902 1.00 98.12 93 GLU A C 1
ATOM 722 O O . GLU A 1 93 ? -17.287 -7.440 8.966 1.00 98.12 93 GLU A O 1
ATOM 727 N N . TRP A 1 94 ? -15.570 -6.107 8.384 1.00 98.12 94 TRP A N 1
ATOM 728 C CA . TRP A 1 94 ? -14.699 -7.156 7.860 1.00 98.12 94 TRP A CA 1
ATOM 729 C C . TRP A 1 94 ? -14.250 -8.139 8.946 1.00 98.12 94 TRP A C 1
ATOM 731 O O . TRP A 1 94 ? -14.368 -9.348 8.760 1.00 98.12 94 TRP A O 1
ATOM 741 N N . GLN A 1 95 ? -13.776 -7.663 10.099 1.00 97.88 95 GLN A N 1
ATOM 742 C CA . GLN A 1 95 ? -13.267 -8.563 11.137 1.00 97.88 95 GLN A CA 1
ATOM 743 C C . GLN A 1 95 ? -14.369 -9.447 11.727 1.00 97.88 95 GLN A C 1
ATOM 745 O O . GLN A 1 95 ? -14.166 -10.640 11.944 1.00 97.88 95 GLN A O 1
ATOM 750 N N . TYR A 1 96 ? -15.536 -8.863 11.996 1.00 97.38 96 TYR A N 1
ATOM 751 C CA . TYR A 1 96 ? -16.653 -9.572 12.621 1.00 97.38 96 TYR A CA 1
ATOM 752 C C . TYR A 1 96 ? -17.640 -10.158 11.602 1.00 97.38 96 TYR A C 1
ATOM 754 O O . TYR A 1 96 ? -18.649 -10.733 12.009 1.00 97.38 96 TYR A O 1
ATOM 762 N N . GLN A 1 97 ? -17.360 -10.018 10.298 1.00 97.38 97 GLN A N 1
ATOM 763 C CA . GLN A 1 97 ? -18.169 -10.536 9.185 1.00 97.38 97 GLN A CA 1
ATOM 764 C C . GLN A 1 97 ? -19.656 -10.153 9.312 1.00 97.38 97 GLN A C 1
ATOM 766 O O . GLN A 1 97 ? -20.558 -10.966 9.104 1.00 97.38 97 GLN A O 1
ATOM 771 N N . ARG A 1 98 ? -19.919 -8.902 9.711 1.00 95.94 98 ARG A N 1
ATOM 772 C CA . ARG A 1 98 ? -21.265 -8.397 10.013 1.00 95.94 98 ARG A CA 1
ATOM 773 C C . ARG A 1 98 ? -21.401 -6.943 9.589 1.00 95.94 98 ARG A C 1
ATOM 775 O O . ARG A 1 98 ? -20.547 -6.131 9.908 1.00 95.94 98 ARG A O 1
ATOM 782 N N . SER A 1 99 ? -22.510 -6.608 8.939 1.00 96.25 99 SER A N 1
ATOM 783 C CA . SER A 1 99 ? -22.834 -5.237 8.536 1.00 96.25 99 SER A CA 1
ATOM 784 C C . SER A 1 99 ? -23.472 -4.419 9.662 1.00 96.25 99 SER A C 1
ATOM 786 O O . SER A 1 99 ? -24.124 -4.969 10.556 1.00 96.25 99 SER A O 1
ATOM 788 N N . GLY A 1 100 ? -23.393 -3.093 9.552 1.00 95.19 100 GLY A N 1
ATOM 789 C CA . GLY A 1 100 ? -24.045 -2.161 10.473 1.00 95.19 100 GLY A CA 1
ATOM 790 C C . GLY A 1 100 ? -23.304 -2.017 11.798 1.00 95.19 100 GLY A C 1
ATOM 791 O O . GLY A 1 100 ? -23.915 -1.653 12.803 1.00 95.19 100 GLY A O 1
ATOM 792 N N . LEU A 1 101 ? -22.009 -2.335 11.811 1.00 97.44 101 LEU A N 1
ATOM 793 C CA . LEU A 1 101 ? -21.159 -2.094 12.967 1.00 97.44 101 LEU A CA 1
ATOM 794 C C . LEU A 1 101 ? -20.716 -0.634 12.986 1.00 97.44 101 LEU A C 1
ATOM 796 O O . LEU A 1 101 ? -20.642 0.038 11.956 1.00 97.44 101 LEU A O 1
ATOM 800 N N . THR A 1 102 ? -20.417 -0.145 14.179 1.00 97.25 102 THR A N 1
ATOM 801 C CA . THR A 1 102 ? -19.812 1.170 14.390 1.00 97.25 102 THR A CA 1
ATOM 802 C C . THR A 1 102 ? -18.533 1.011 15.191 1.00 97.25 102 THR A C 1
ATOM 804 O O . THR A 1 102 ? -18.301 -0.030 15.806 1.00 97.25 102 THR A O 1
ATOM 807 N N . TYR A 1 103 ? -17.697 2.042 15.201 1.00 96.56 103 TYR A N 1
ATOM 808 C CA . TYR A 1 103 ? -16.532 2.100 16.072 1.00 96.56 103 TYR A CA 1
ATOM 809 C C . TYR A 1 103 ? -16.607 3.346 16.950 1.00 96.56 103 TYR A C 1
ATOM 811 O O . TYR A 1 103 ? -17.124 4.382 16.534 1.00 96.56 103 TYR A O 1
ATOM 819 N N . GLU A 1 104 ? -16.080 3.244 18.165 1.00 96.69 104 GLU A N 1
ATOM 820 C CA . GLU A 1 104 ? -15.881 4.386 19.056 1.00 96.69 104 GLU A CA 1
ATOM 821 C C . GLU A 1 104 ? -14.482 4.304 19.669 1.00 96.69 104 GLU A C 1
ATOM 823 O O . GLU A 1 104 ? -13.955 3.214 19.904 1.00 96.69 104 GLU A O 1
ATOM 828 N N . PHE A 1 105 ? -13.875 5.459 19.928 1.00 96.19 105 PHE A N 1
ATOM 829 C CA . PHE A 1 105 ? -12.592 5.547 20.613 1.00 96.19 105 PHE A CA 1
ATOM 830 C C . PHE A 1 105 ? -12.817 5.770 22.107 1.00 96.19 105 PHE A C 1
ATOM 832 O O . PHE A 1 105 ? -13.517 6.704 22.494 1.00 96.19 105 PHE A O 1
ATOM 839 N N . SER A 1 106 ? -12.199 4.947 22.953 1.00 93.81 106 SER A N 1
ATOM 840 C CA . SER A 1 106 ? -12.248 5.138 24.412 1.00 93.81 106 SER A CA 1
ATOM 841 C C . SER A 1 106 ? -11.253 6.191 24.917 1.00 93.81 106 SER A C 1
ATOM 843 O O . SER A 1 106 ? -11.331 6.625 26.063 1.00 93.81 106 SER A O 1
ATOM 845 N N . SER A 1 107 ? -10.322 6.629 24.066 1.00 94.25 107 SER A N 1
ATOM 846 C CA . SER A 1 107 ? -9.364 7.704 24.336 1.00 94.25 107 SER A CA 1
ATOM 847 C C . SER A 1 107 ? -8.955 8.395 23.027 1.00 94.25 107 SER A C 1
ATOM 849 O O . SER A 1 107 ? -9.259 7.891 21.951 1.00 94.25 107 SER A O 1
ATOM 851 N N . PRO A 1 108 ? -8.188 9.496 23.056 1.00 92.44 108 PRO A N 1
ATOM 852 C CA . PRO A 1 108 ? -7.658 10.095 21.831 1.00 92.44 108 PRO A CA 1
ATOM 853 C C . PRO A 1 108 ? -6.696 9.193 21.039 1.00 92.44 108 PRO A C 1
ATOM 855 O O . PRO A 1 108 ? -6.319 9.560 19.937 1.00 92.44 108 PRO A O 1
ATOM 858 N N . SER A 1 109 ? -6.267 8.042 21.569 1.00 93.06 109 SER A N 1
ATOM 859 C CA . SER A 1 109 ? -5.347 7.126 20.886 1.00 93.06 109 SER A CA 1
ATOM 860 C C . SER A 1 109 ? -6.036 6.328 19.775 1.00 93.06 109 SER A C 1
ATOM 862 O O . SER A 1 109 ? -7.064 5.687 20.012 1.00 93.06 109 SER A O 1
ATOM 864 N N . ALA A 1 110 ? -5.407 6.250 18.600 1.00 91.50 110 ALA A N 1
ATOM 865 C CA . ALA A 1 110 ? -5.847 5.403 17.487 1.00 91.50 110 ALA A CA 1
ATOM 866 C C . ALA A 1 110 ? -5.931 3.899 17.820 1.00 91.50 110 ALA A C 1
ATOM 868 O O . ALA A 1 110 ? -6.643 3.152 17.148 1.00 91.50 110 ALA A O 1
ATOM 869 N N . TYR A 1 111 ? -5.223 3.443 18.858 1.00 93.00 111 TYR A N 1
ATOM 870 C CA . TYR A 1 111 ? -5.273 2.055 19.336 1.00 93.00 111 TYR A CA 1
ATOM 871 C C . TYR A 1 111 ? -6.502 1.759 20.202 1.00 93.00 111 TYR A C 1
ATOM 873 O O . TYR A 1 111 ? -6.758 0.609 20.536 1.00 93.00 111 TYR A O 1
ATOM 881 N N . SER A 1 112 ? -7.256 2.789 20.591 1.00 94.62 112 SER A N 1
ATOM 882 C CA . SER A 1 112 ? -8.385 2.659 21.515 1.00 94.62 112 SER A CA 1
ATOM 883 C C . SER A 1 112 ? -9.735 2.427 20.825 1.00 94.62 112 SER A C 1
ATOM 885 O O . SER A 1 112 ? -10.777 2.417 21.483 1.00 94.62 112 SER A O 1
ATOM 887 N N . ALA A 1 113 ? -9.721 2.244 19.500 1.00 95.56 113 ALA A N 1
ATOM 888 C CA . ALA A 1 113 ? -10.910 1.949 18.715 1.00 95.56 113 ALA A CA 1
ATOM 889 C C . ALA A 1 113 ? -11.524 0.609 19.144 1.00 95.56 113 ALA A C 1
ATOM 891 O O . ALA A 1 113 ? -10.859 -0.426 19.142 1.00 95.56 113 ALA A O 1
ATOM 892 N N . THR A 1 114 ? -12.809 0.636 19.480 1.00 97.75 114 THR A N 1
ATOM 893 C CA . THR A 1 114 ? -13.612 -0.545 19.808 1.00 97.75 114 THR A CA 1
ATOM 894 C C . THR A 1 114 ? -14.804 -0.614 18.864 1.00 97.75 114 THR A C 1
ATOM 896 O O . THR A 1 114 ? -15.474 0.393 18.645 1.00 97.75 114 THR A O 1
ATOM 899 N N . CYS A 1 115 ? -15.068 -1.794 18.312 1.00 97.94 115 CYS A N 1
ATOM 900 C CA . CYS A 1 115 ? -16.215 -2.075 17.462 1.00 97.94 115 CYS A CA 1
ATOM 901 C C . CYS A 1 115 ? -17.456 -2.386 18.307 1.00 97.94 115 CYS A C 1
ATOM 903 O O . CYS A 1 115 ? -17.377 -3.089 19.320 1.00 97.94 115 CYS A O 1
ATOM 905 N N . TYR A 1 116 ? -18.611 -1.916 17.849 1.00 98.06 116 TYR A N 1
ATOM 906 C CA . TYR A 1 116 ? -19.903 -2.095 18.498 1.00 98.06 116 TYR A CA 1
ATOM 907 C C . TYR A 1 116 ? -20.935 -2.638 17.512 1.00 98.06 116 TYR A C 1
ATOM 909 O O . TYR A 1 116 ? -21.010 -2.207 16.360 1.00 98.06 116 TYR A O 1
ATOM 917 N N . ALA A 1 117 ? -21.756 -3.573 17.985 1.00 96.94 117 ALA A N 1
ATOM 918 C CA . ALA A 1 117 ? -22.947 -4.023 17.279 1.00 96.94 117 ALA A CA 1
ATOM 919 C C . ALA A 1 117 ? -24.111 -3.025 17.451 1.00 96.94 117 ALA A C 1
ATOM 921 O O . ALA A 1 117 ? -24.087 -2.200 18.376 1.00 96.94 117 ALA A O 1
ATOM 922 N N . PRO A 1 118 ? -25.169 -3.119 16.619 1.00 94.44 118 PRO A N 1
ATOM 923 C CA . PRO A 1 118 ? -26.401 -2.368 16.840 1.00 94.44 118 PRO A CA 1
ATOM 924 C C . PRO A 1 118 ? -26.906 -2.542 18.279 1.00 94.44 118 PRO A C 1
ATOM 926 O O . PRO A 1 118 ? -26.937 -3.656 18.796 1.00 94.44 118 PRO A O 1
ATOM 929 N N . GLY A 1 119 ? -27.266 -1.437 18.938 1.00 93.25 119 GLY A N 1
ATOM 930 C CA . GLY A 1 119 ? -27.590 -1.429 20.372 1.00 93.25 119 GLY A CA 1
ATOM 931 C C . GLY A 1 119 ? -26.390 -1.201 21.304 1.00 93.25 119 GLY A C 1
ATOM 932 O O . GLY A 1 119 ? -26.541 -1.334 22.513 1.00 93.25 119 GLY A O 1
ATOM 933 N N . ARG A 1 120 ? -25.220 -0.828 20.760 1.00 93.56 120 ARG A N 1
ATOM 934 C CA . ARG A 1 120 ? -23.981 -0.503 21.502 1.00 93.56 120 ARG A CA 1
ATOM 935 C C . ARG A 1 120 ? -23.419 -1.666 22.328 1.00 93.56 120 ARG A C 1
ATOM 937 O O . ARG A 1 120 ? -22.755 -1.451 23.338 1.00 93.56 120 ARG A O 1
ATOM 944 N N . GLN A 1 121 ? -23.633 -2.903 21.884 1.00 96.31 121 GLN A N 1
ATOM 945 C CA . GLN A 1 121 ? -22.953 -4.062 22.465 1.00 96.31 121 GLN A CA 1
ATOM 946 C C . GLN A 1 121 ? -21.484 -4.085 21.998 1.00 96.31 121 GLN A C 1
ATOM 948 O O . GLN A 1 121 ? -21.257 -4.121 20.784 1.00 96.31 121 GLN A O 1
ATOM 953 N N . PRO A 1 122 ? -20.490 -4.074 22.907 1.00 96.88 122 PRO A N 1
ATOM 954 C CA . PRO A 1 122 ? -19.080 -4.087 22.528 1.00 96.88 122 PRO A CA 1
ATOM 955 C C . PRO A 1 122 ? -18.683 -5.453 21.960 1.00 96.88 122 PRO A C 1
ATOM 957 O O . PRO A 1 122 ? -19.007 -6.491 22.537 1.00 96.88 122 PRO A O 1
ATOM 960 N N . LEU A 1 123 ? -17.964 -5.444 20.837 1.00 97.00 123 LEU A N 1
ATOM 961 C CA . LEU A 1 123 ? -17.396 -6.643 20.209 1.00 97.00 123 LEU A CA 1
ATOM 962 C C . LEU A 1 123 ? -15.889 -6.777 20.475 1.00 97.00 123 LEU A C 1
ATOM 964 O O . LEU A 1 123 ? -15.381 -7.892 20.538 1.00 97.00 123 LEU A O 1
ATOM 968 N N . GLY A 1 124 ? -15.197 -5.651 20.680 1.00 96.56 124 GLY A N 1
ATOM 969 C CA . GLY A 1 124 ? -13.747 -5.585 20.889 1.00 96.56 124 GLY A CA 1
ATOM 970 C C . GLY A 1 124 ? -13.047 -4.712 19.845 1.00 96.56 124 GLY A C 1
ATOM 971 O O . GLY A 1 124 ? -13.694 -4.126 18.980 1.00 96.56 124 GLY A O 1
ATOM 972 N N . GLY A 1 125 ? -11.721 -4.598 19.930 1.00 96.06 125 GLY A N 1
ATOM 973 C CA . GLY A 1 125 ? -10.916 -3.869 18.942 1.00 96.06 125 GLY A CA 1
ATOM 974 C C . GLY A 1 125 ? -10.755 -4.622 17.617 1.00 96.06 125 GLY A C 1
ATOM 975 O O . GLY A 1 125 ? -11.272 -5.728 17.449 1.00 96.06 125 GLY A O 1
ATOM 976 N N . ILE A 1 126 ? -10.007 -4.032 16.684 1.00 96.81 126 ILE A N 1
ATOM 977 C CA . ILE A 1 126 ? -9.629 -4.672 15.416 1.00 96.81 126 ILE A CA 1
ATOM 978 C C . ILE A 1 126 ? -8.236 -5.289 15.592 1.00 96.81 126 ILE A C 1
ATOM 980 O O . ILE A 1 126 ? -7.255 -4.567 15.759 1.00 96.81 126 ILE A O 1
ATOM 984 N N . SER A 1 127 ? -8.150 -6.618 15.598 1.00 96.12 127 SER A N 1
ATOM 985 C CA . SER A 1 127 ? -6.915 -7.376 15.800 1.00 96.12 127 SER A CA 1
ATOM 986 C C . SER A 1 127 ? -6.054 -7.480 14.544 1.00 96.12 127 SER A C 1
ATOM 988 O O . SER A 1 127 ? -4.844 -7.636 14.671 1.00 96.12 127 SER A O 1
ATOM 990 N N . ASP A 1 128 ? -6.650 -7.399 13.349 1.00 96.56 128 ASP A N 1
ATOM 991 C CA . ASP A 1 128 ? -5.934 -7.611 12.084 1.00 96.56 128 ASP A CA 1
ATOM 992 C C . ASP A 1 128 ? -6.193 -6.510 11.042 1.00 96.56 128 ASP A C 1
ATOM 994 O O . ASP A 1 128 ? -6.783 -6.715 9.980 1.00 96.56 128 ASP A O 1
ATOM 998 N N . LEU A 1 129 ? -5.717 -5.298 11.339 1.00 97.12 129 LEU A N 1
ATOM 999 C CA . LEU A 1 129 ? -5.755 -4.184 10.382 1.00 97.12 129 LEU A CA 1
ATOM 1000 C C . LEU A 1 129 ? -4.910 -4.462 9.131 1.00 97.12 129 LEU A C 1
ATOM 1002 O O . LEU A 1 129 ? -5.219 -3.976 8.043 1.00 97.12 129 LEU A O 1
ATOM 1006 N N . GLN A 1 130 ? -3.847 -5.251 9.286 1.00 96.75 130 GLN A N 1
ATOM 1007 C CA . GLN A 1 130 ? -2.970 -5.664 8.201 1.00 96.75 130 GLN A CA 1
ATOM 1008 C C . GLN A 1 130 ? -3.725 -6.537 7.190 1.00 96.75 130 GLN A C 1
ATOM 1010 O O . GLN A 1 130 ? -3.689 -6.257 5.989 1.00 96.75 130 GLN A O 1
ATOM 1015 N N . GLY A 1 131 ? -4.448 -7.548 7.673 1.00 96.69 131 GLY A N 1
ATOM 1016 C CA . GLY A 1 131 ? -5.315 -8.404 6.871 1.00 96.69 131 GLY A CA 1
ATOM 1017 C C . GLY A 1 131 ? -6.451 -7.630 6.214 1.00 96.69 131 GLY A C 1
ATOM 1018 O O . GLY A 1 131 ? -6.700 -7.835 5.028 1.00 96.69 131 GLY A O 1
ATOM 1019 N N . TYR A 1 132 ? -7.061 -6.666 6.915 1.00 97.12 132 TYR A N 1
ATOM 1020 C CA . TYR A 1 132 ? -8.059 -5.775 6.312 1.00 97.12 132 TYR A CA 1
ATOM 1021 C C . TYR A 1 132 ? -7.488 -4.992 5.121 1.00 97.12 132 TYR A C 1
ATOM 1023 O O . TYR A 1 132 ? -8.090 -4.978 4.045 1.00 97.12 132 TYR A O 1
ATOM 1031 N N . CYS A 1 133 ? -6.312 -4.371 5.273 1.00 96.88 133 CYS A N 1
ATOM 1032 C CA . CYS A 1 133 ? -5.673 -3.655 4.168 1.00 96.88 133 CYS A CA 1
ATOM 1033 C C . CYS A 1 133 ? -5.333 -4.591 3.000 1.00 96.88 133 CYS A C 1
ATOM 1035 O O . CYS A 1 133 ? -5.553 -4.223 1.846 1.00 96.88 133 CYS A O 1
ATOM 1037 N N . GLY A 1 134 ? -4.842 -5.801 3.287 1.00 96.00 134 GLY A N 1
ATOM 1038 C CA . GLY A 1 134 ? -4.578 -6.821 2.271 1.00 96.00 134 GLY A CA 1
ATOM 1039 C C . GLY A 1 134 ? -5.842 -7.275 1.538 1.00 96.00 134 GLY A C 1
ATOM 1040 O O . GLY A 1 134 ? -5.818 -7.427 0.325 1.00 96.00 134 GLY A O 1
ATOM 1041 N N . TRP A 1 135 ? -6.966 -7.428 2.238 1.00 95.75 135 TRP A N 1
ATOM 1042 C CA . TRP A 1 135 ? -8.254 -7.760 1.627 1.00 95.75 135 TRP A CA 1
ATOM 1043 C C . TRP A 1 135 ? -8.786 -6.616 0.749 1.00 95.75 135 TRP A C 1
ATOM 1045 O O . TRP A 1 135 ? -9.162 -6.838 -0.406 1.00 95.75 135 TRP A O 1
ATOM 1055 N N . LYS A 1 136 ? -8.764 -5.377 1.261 1.00 95.06 136 LYS A N 1
AT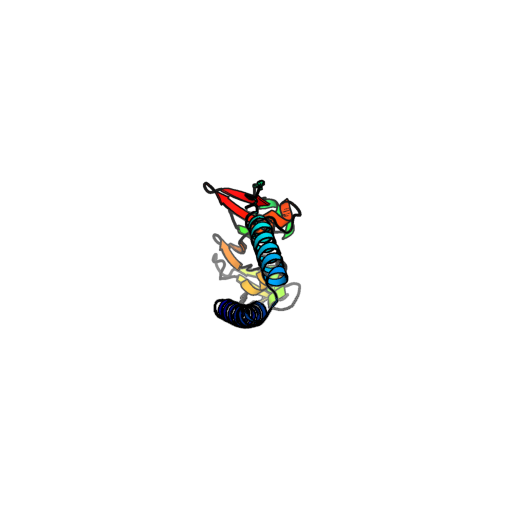OM 1056 C CA . LYS A 1 136 ? -9.265 -4.190 0.548 1.00 95.06 136 LYS A CA 1
ATOM 1057 C C . LYS A 1 136 ? -8.457 -3.894 -0.716 1.00 95.06 136 LYS A C 1
ATOM 1059 O O . LYS A 1 136 ? -9.034 -3.531 -1.738 1.00 95.06 136 LYS A O 1
ATOM 1064 N N . TYR A 1 137 ? -7.143 -4.104 -0.659 1.00 93.31 137 TYR A N 1
ATOM 1065 C CA . TYR A 1 137 ? -6.202 -3.845 -1.749 1.00 93.31 137 TYR A CA 1
ATOM 1066 C C . TYR A 1 137 ? -5.525 -5.127 -2.255 1.00 93.31 137 TYR A C 1
ATOM 1068 O O . TYR A 1 137 ? -4.334 -5.128 -2.551 1.00 93.31 137 TYR A O 1
ATOM 1076 N N . HIS A 1 138 ? -6.284 -6.218 -2.382 1.00 90.50 138 HIS A N 1
ATOM 1077 C CA . HIS A 1 138 ? -5.774 -7.554 -2.736 1.00 90.50 138 HIS A CA 1
ATOM 1078 C C . HIS A 1 138 ? -4.998 -7.628 -4.060 1.00 90.50 138 HIS A C 1
ATOM 1080 O O . HIS A 1 138 ? -4.199 -8.537 -4.258 1.00 90.50 138 HIS A O 1
ATOM 1086 N N . SER A 1 139 ? -5.236 -6.691 -4.978 1.00 86.06 139 SER A N 1
ATOM 1087 C CA . SER A 1 139 ? -4.533 -6.605 -6.259 1.00 86.06 139 SER A CA 1
ATOM 1088 C C . SER A 1 139 ? -3.127 -6.008 -6.142 1.00 86.06 139 SER A C 1
ATOM 1090 O O . SER A 1 139 ? -2.342 -6.115 -7.081 1.00 86.06 139 SER A O 1
ATOM 1092 N N . ALA A 1 140 ? -2.818 -5.344 -5.027 1.00 86.12 140 ALA A N 1
ATOM 1093 C CA . ALA A 1 140 ? -1.508 -4.776 -4.755 1.00 86.12 140 ALA A CA 1
ATOM 1094 C C . ALA A 1 140 ? -0.704 -5.727 -3.855 1.00 86.12 140 ALA A C 1
ATOM 1096 O O . ALA A 1 140 ? -1.207 -6.261 -2.867 1.00 86.12 140 ALA A O 1
ATOM 1097 N N . SER A 1 141 ? 0.570 -5.938 -4.175 1.00 83.44 141 SER A N 1
ATOM 1098 C CA . SER A 1 141 ? 1.466 -6.739 -3.338 1.00 83.44 141 SER A CA 1
ATOM 1099 C C . SER A 1 141 ? 1.986 -5.933 -2.149 1.00 83.44 141 SER A C 1
ATOM 1101 O O . SER A 1 141 ? 2.239 -4.739 -2.277 1.00 83.44 141 SER A O 1
ATOM 1103 N N . ALA A 1 142 ? 2.232 -6.593 -1.013 1.00 87.94 142 ALA A N 1
ATOM 1104 C CA . ALA A 1 142 ? 2.904 -6.000 0.152 1.00 87.94 142 ALA A CA 1
ATOM 1105 C C . ALA A 1 142 ? 2.222 -4.739 0.731 1.00 87.94 142 ALA A C 1
ATOM 1107 O O . ALA A 1 142 ? 2.884 -3.825 1.229 1.00 87.94 142 ALA A O 1
ATOM 1108 N N . VAL A 1 143 ? 0.889 -4.695 0.691 1.00 93.94 143 VAL A N 1
ATOM 1109 C CA . VAL A 1 143 ? 0.098 -3.672 1.388 1.00 93.94 143 VAL A CA 1
ATOM 1110 C C . VAL A 1 143 ? 0.332 -3.806 2.886 1.00 93.94 143 VAL A C 1
ATOM 1112 O O . VAL A 1 143 ? 0.392 -4.918 3.396 1.00 93.94 143 VAL A O 1
ATOM 1115 N N . THR A 1 144 ? 0.458 -2.693 3.603 1.00 95.88 144 THR A N 1
ATOM 1116 C CA . THR A 1 144 ? 0.671 -2.657 5.052 1.00 95.88 144 THR A CA 1
ATOM 1117 C C . THR A 1 144 ? -0.289 -1.706 5.750 1.00 95.88 144 THR A C 1
ATOM 1119 O O . THR A 1 144 ? -0.591 -0.638 5.224 1.00 95.88 144 THR A O 1
ATOM 1122 N N . ALA A 1 145 ? -0.745 -2.057 6.949 1.00 96.69 145 ALA A N 1
ATOM 1123 C CA . ALA A 1 145 ? -1.428 -1.124 7.837 1.00 96.69 145 ALA A CA 1
ATOM 1124 C C . ALA A 1 145 ? -0.390 -0.365 8.674 1.00 96.69 145 ALA A C 1
ATOM 1126 O O . ALA A 1 145 ? 0.421 -0.969 9.377 1.00 96.69 145 ALA A O 1
ATOM 1127 N N . LYS A 1 146 ? -0.402 0.968 8.610 1.00 95.62 146 LYS A N 1
ATOM 1128 C CA . LYS A 1 146 ? 0.481 1.825 9.411 1.00 95.62 146 LYS A CA 1
ATOM 1129 C C . LYS A 1 146 ? -0.285 2.976 10.037 1.00 95.62 146 LYS A C 1
ATOM 1131 O O . LYS A 1 146 ? -1.219 3.511 9.446 1.00 95.62 146 LYS A O 1
ATOM 1136 N N . LEU A 1 147 ? 0.162 3.381 11.219 1.00 94.19 147 LEU A N 1
ATOM 1137 C CA . LEU A 1 147 ? -0.309 4.595 11.861 1.00 94.19 147 LEU A CA 1
ATOM 1138 C C . LEU A 1 147 ? 0.451 5.800 11.291 1.00 94.19 147 LEU A C 1
ATOM 1140 O O . LEU A 1 147 ? 1.682 5.831 11.328 1.00 94.19 147 LEU A O 1
ATOM 1144 N N . VAL A 1 148 ? -0.275 6.776 10.748 1.00 91.81 148 VAL A N 1
ATOM 1145 C CA . VAL A 1 148 ? 0.268 8.052 10.260 1.00 91.81 148 VAL A CA 1
ATOM 1146 C C . VAL A 1 148 ? -0.364 9.160 11.096 1.00 91.81 148 VAL A C 1
ATOM 1148 O O . VAL A 1 148 ? -1.572 9.392 11.040 1.00 91.81 148 VAL A O 1
ATOM 1151 N N . GLY A 1 149 ? 0.438 9.797 11.952 1.00 89.94 149 GLY A N 1
ATOM 1152 C CA . GLY A 1 149 ? -0.087 10.667 13.004 1.00 89.94 149 GLY A CA 1
ATOM 1153 C C . GLY A 1 149 ? -0.955 9.871 13.982 1.00 89.94 149 GLY A C 1
ATOM 1154 O O . GLY A 1 149 ? -0.451 9.001 14.686 1.00 89.94 149 GLY A O 1
ATOM 1155 N N . ASN A 1 150 ? -2.259 10.156 14.002 1.00 91.31 150 ASN A N 1
ATOM 1156 C CA . ASN A 1 150 ? -3.242 9.473 14.850 1.00 91.31 150 ASN A CA 1
ATOM 1157 C C . ASN A 1 150 ? -4.335 8.750 14.037 1.00 91.31 150 ASN A C 1
ATOM 1159 O O . ASN A 1 150 ? -5.439 8.531 14.528 1.00 91.31 150 ASN A O 1
ATOM 1163 N N . ALA A 1 151 ? -4.049 8.410 12.779 1.00 92.38 151 ALA A N 1
ATOM 1164 C CA . ALA A 1 151 ? -4.979 7.710 11.902 1.00 92.38 151 ALA A CA 1
ATOM 1165 C C . ALA A 1 151 ? -4.330 6.463 11.296 1.00 92.38 151 ALA A C 1
ATOM 1167 O O . ALA A 1 151 ? -3.175 6.480 10.859 1.00 92.38 151 ALA A O 1
ATOM 1168 N N . TRP A 1 152 ? -5.086 5.369 11.257 1.00 95.88 152 TRP A N 1
ATOM 1169 C CA . TRP A 1 152 ? -4.677 4.166 10.548 1.00 95.88 152 TRP A CA 1
ATOM 1170 C C . TRP A 1 152 ? -4.783 4.379 9.040 1.00 95.88 152 TRP A C 1
ATOM 1172 O O . TRP A 1 152 ? -5.729 4.988 8.543 1.00 95.88 152 TRP A O 1
ATOM 1182 N N . THR A 1 153 ? -3.789 3.889 8.310 1.00 96.00 153 THR A N 1
ATOM 1183 C CA . THR A 1 153 ? -3.646 4.082 6.867 1.00 96.00 153 THR A CA 1
ATOM 1184 C C . THR A 1 153 ? -3.173 2.778 6.235 1.00 96.00 153 THR A C 1
ATOM 1186 O O . THR A 1 153 ? -2.234 2.154 6.734 1.00 96.00 153 THR A O 1
ATOM 1189 N N . CYS A 1 154 ? -3.787 2.377 5.124 1.00 96.50 154 CYS A N 1
ATOM 1190 C CA . CYS A 1 154 ? -3.254 1.321 4.269 1.00 96.50 154 CYS A CA 1
ATOM 1191 C C . CYS A 1 154 ? -2.197 1.926 3.343 1.00 96.50 154 CYS A C 1
ATOM 1193 O O . CYS A 1 154 ? -2.470 2.908 2.654 1.00 96.50 154 CYS A O 1
ATOM 1195 N N . ARG A 1 155 ? -0.988 1.366 3.343 1.00 95.56 155 ARG A N 1
ATOM 1196 C CA . ARG A 1 155 ? 0.159 1.852 2.570 1.00 95.56 155 ARG A CA 1
ATOM 1197 C C . ARG A 1 155 ? 0.749 0.733 1.735 1.00 95.56 155 ARG A C 1
ATOM 1199 O O . ARG A 1 155 ? 0.952 -0.364 2.249 1.00 95.56 155 ARG A O 1
ATOM 1206 N N . VAL A 1 156 ? 1.103 1.025 0.494 1.00 94.75 156 VAL A N 1
ATOM 1207 C CA . VAL A 1 156 ? 1.835 0.095 -0.369 1.00 94.75 156 VAL A CA 1
ATOM 1208 C C . VAL A 1 156 ? 3.038 0.788 -0.980 1.00 94.75 156 VAL A C 1
ATOM 1210 O O . VAL A 1 156 ? 2.953 1.941 -1.405 1.00 94.75 156 VAL A O 1
ATOM 1213 N N . LYS A 1 157 ? 4.174 0.090 -1.005 1.00 92.88 157 LYS A N 1
ATOM 1214 C CA . LYS A 1 157 ? 5.354 0.574 -1.716 1.00 92.88 157 LYS A CA 1
ATOM 1215 C C . LYS A 1 157 ? 5.090 0.474 -3.214 1.00 92.88 157 LYS A C 1
ATOM 1217 O O . LYS A 1 157 ? 4.604 -0.552 -3.680 1.00 92.88 157 LYS A O 1
ATOM 1222 N N . ILE A 1 158 ? 5.423 1.525 -3.949 1.00 91.62 158 ILE A N 1
ATOM 1223 C CA . ILE A 1 158 ? 5.283 1.522 -5.400 1.00 91.62 158 ILE A CA 1
ATOM 1224 C C . ILE A 1 158 ? 6.313 0.557 -5.982 1.00 91.62 158 ILE A C 1
ATOM 1226 O O . ILE A 1 158 ? 7.512 0.665 -5.709 1.00 91.62 158 ILE A O 1
ATOM 1230 N N . ASP A 1 159 ? 5.829 -0.393 -6.774 1.00 91.81 159 ASP A N 1
ATOM 1231 C CA . ASP A 1 159 ? 6.685 -1.209 -7.617 1.00 91.81 159 ASP A CA 1
ATOM 1232 C C . ASP A 1 159 ? 7.040 -0.376 -8.853 1.00 91.81 159 ASP A C 1
ATOM 1234 O O . ASP A 1 159 ? 6.212 -0.175 -9.740 1.00 91.81 159 ASP A O 1
ATOM 1238 N N . MET A 1 160 ? 8.259 0.169 -8.868 1.00 93.00 160 MET A N 1
ATOM 1239 C CA . MET A 1 160 ? 8.719 1.063 -9.935 1.00 93.00 160 MET A CA 1
ATOM 1240 C C . MET A 1 160 ? 8.784 0.352 -11.286 1.00 93.00 160 MET A C 1
ATOM 1242 O O . MET A 1 160 ? 8.493 0.963 -12.311 1.00 93.00 160 MET A O 1
ATOM 1246 N N . GLN A 1 161 ? 9.112 -0.942 -11.280 1.00 92.56 161 GLN A N 1
ATOM 1247 C CA . GLN A 1 161 ? 9.155 -1.767 -12.480 1.00 92.56 161 GLN A CA 1
ATOM 1248 C C . GLN A 1 161 ? 7.752 -1.889 -13.077 1.00 92.56 161 GLN A C 1
ATOM 1250 O O . GLN A 1 161 ? 7.53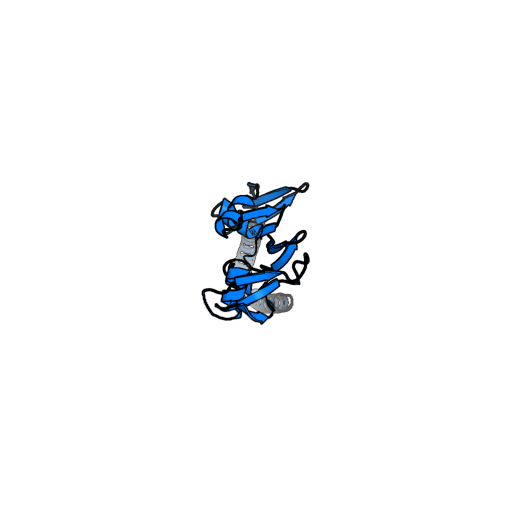6 -1.579 -14.249 1.00 92.56 161 GLN A O 1
ATOM 1255 N N . LEU A 1 162 ? 6.776 -2.259 -12.247 1.00 90.44 162 LEU A N 1
ATOM 1256 C CA . LEU A 1 162 ? 5.384 -2.348 -12.673 1.00 90.44 162 LEU A CA 1
ATOM 1257 C C . LEU A 1 162 ? 4.817 -0.976 -13.067 1.00 90.44 162 LEU A C 1
ATOM 1259 O O . LEU A 1 162 ? 4.068 -0.878 -14.035 1.00 90.44 162 LEU A O 1
ATOM 1263 N N . ALA A 1 163 ? 5.192 0.095 -12.364 1.00 91.69 163 ALA A N 1
ATOM 1264 C CA . ALA A 1 163 ? 4.791 1.455 -12.714 1.00 91.69 163 ALA A CA 1
ATOM 1265 C C . ALA A 1 163 ? 5.286 1.854 -14.117 1.00 91.69 163 ALA A C 1
ATOM 1267 O O . ALA A 1 163 ? 4.499 2.387 -14.898 1.00 91.69 163 ALA A O 1
ATOM 1268 N N . CYS A 1 164 ? 6.533 1.529 -14.480 1.00 92.94 164 CYS A N 1
ATOM 1269 C CA . CYS A 1 164 ? 7.039 1.724 -15.843 1.00 92.94 164 CYS A CA 1
ATOM 1270 C C . CYS A 1 164 ? 6.238 0.933 -16.884 1.00 92.94 164 CYS A C 1
ATOM 1272 O O . CYS A 1 164 ? 5.833 1.488 -17.908 1.00 92.94 164 CYS A O 1
ATOM 1274 N N . GLN A 1 165 ? 5.992 -0.353 -16.620 1.00 91.31 165 GLN A N 1
ATOM 1275 C CA . GLN A 1 165 ? 5.242 -1.222 -17.529 1.00 91.31 165 GLN A CA 1
ATOM 1276 C C . GLN A 1 165 ? 3.810 -0.714 -17.747 1.00 91.31 165 GLN A C 1
ATOM 1278 O O . GLN A 1 165 ? 3.323 -0.710 -18.876 1.00 91.31 165 GLN A O 1
ATOM 1283 N N . LEU A 1 166 ? 3.147 -0.236 -16.689 1.00 88.88 166 LEU A N 1
ATOM 1284 C CA . LEU A 1 166 ? 1.803 0.343 -16.762 1.00 88.88 166 LEU A CA 1
ATOM 1285 C C . LEU A 1 166 ? 1.785 1.676 -17.519 1.00 88.88 166 LEU A C 1
ATOM 1287 O O . LEU A 1 166 ? 0.899 1.887 -18.346 1.00 88.88 166 LEU A O 1
ATOM 1291 N N . ALA A 1 167 ? 2.751 2.559 -17.254 1.00 89.94 167 ALA A N 1
ATOM 1292 C CA . ALA A 1 167 ? 2.817 3.882 -17.873 1.00 89.94 167 ALA A CA 1
ATOM 1293 C C . ALA A 1 167 ? 3.081 3.806 -19.384 1.00 89.94 167 ALA A C 1
ATOM 1295 O O . ALA A 1 167 ? 2.470 4.543 -20.157 1.00 89.94 167 ALA A O 1
ATOM 1296 N N . HIS A 1 168 ? 3.965 2.900 -19.811 1.00 89.06 168 HIS A N 1
ATOM 1297 C CA . HIS A 1 168 ? 4.392 2.795 -21.207 1.00 89.06 168 HIS A CA 1
ATOM 1298 C C . HIS A 1 168 ? 3.730 1.653 -21.986 1.00 89.06 168 HIS A C 1
ATOM 1300 O O . HIS A 1 168 ? 3.896 1.588 -23.199 1.00 89.06 168 HIS A O 1
ATOM 1306 N N . GLN A 1 169 ? 2.967 0.775 -21.326 1.00 88.88 169 GLN A N 1
ATOM 1307 C CA . GLN A 1 169 ? 2.328 -0.403 -21.934 1.00 88.88 169 GLN A CA 1
ATOM 1308 C C . GLN A 1 169 ? 3.319 -1.335 -22.654 1.00 88.88 169 GLN A C 1
ATOM 1310 O O . GLN A 1 169 ? 2.985 -1.976 -23.650 1.00 88.88 169 GLN A O 1
ATOM 1315 N N . LEU A 1 170 ? 4.546 -1.419 -22.139 1.00 87.44 170 LEU A N 1
ATOM 1316 C CA . LEU A 1 170 ? 5.624 -2.230 -22.695 1.00 87.44 170 LEU A CA 1
ATOM 1317 C C . LEU A 1 170 ? 6.068 -3.274 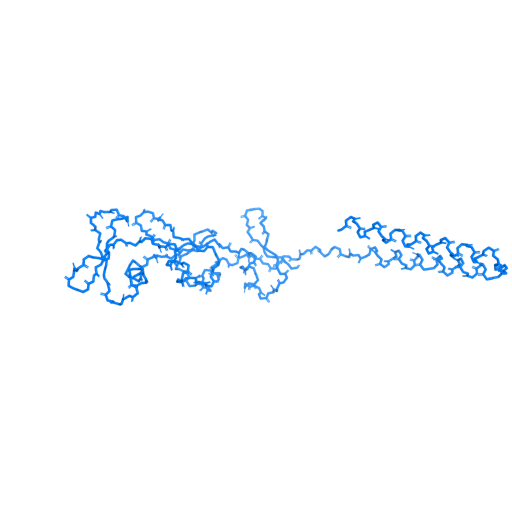-21.656 1.00 87.44 170 LEU A C 1
ATOM 1319 O O . LEU A 1 170 ? 6.359 -2.899 -20.518 1.00 87.44 170 LEU A O 1
ATOM 1323 N N . PRO A 1 171 ? 6.136 -4.570 -22.014 1.00 85.25 171 PRO A N 1
ATOM 1324 C CA . PRO A 1 171 ? 6.484 -5.629 -21.066 1.00 85.25 171 PRO A CA 1
ATOM 1325 C C . PRO A 1 171 ? 7.961 -5.596 -20.646 1.00 85.25 171 PRO A C 1
ATOM 1327 O O . PRO A 1 171 ? 8.271 -5.895 -19.493 1.00 85.25 171 PRO A O 1
ATOM 1330 N N . ASP A 1 172 ? 8.847 -5.176 -21.550 1.00 88.12 172 ASP A N 1
ATOM 1331 C CA . ASP A 1 172 ? 10.304 -5.264 -21.386 1.00 88.12 172 ASP A CA 1
ATOM 1332 C C . ASP A 1 172 ? 10.946 -3.950 -20.910 1.00 88.12 172 ASP A C 1
ATOM 1334 O O . ASP A 1 172 ? 12.152 -3.766 -21.027 1.00 88.12 172 ASP A O 1
ATOM 1338 N N . VAL A 1 173 ? 10.152 -3.022 -20.366 1.00 92.56 173 VAL A N 1
ATOM 1339 C CA . VAL A 1 173 ? 10.687 -1.768 -19.821 1.00 92.56 173 VAL A CA 1
ATOM 1340 C C . VAL A 1 173 ? 11.220 -1.983 -18.417 1.00 92.56 173 VAL A C 1
ATOM 1342 O O . VAL A 1 173 ? 10.505 -2.503 -17.570 1.00 92.56 173 VAL A O 1
ATOM 1345 N N . GLU A 1 174 ? 12.426 -1.506 -18.138 1.00 94.19 174 GLU A N 1
ATOM 1346 C CA . GLU A 1 174 ? 13.069 -1.534 -16.830 1.00 94.19 174 GLU A CA 1
ATOM 1347 C C . GLU A 1 174 ? 13.008 -0.179 -16.119 1.00 94.19 174 GLU A C 1
ATOM 1349 O O . GLU A 1 174 ? 13.294 0.866 -16.707 1.00 94.19 174 GLU A O 1
ATOM 1354 N N . ALA A 1 175 ? 12.711 -0.196 -14.819 1.00 94.31 175 ALA A N 1
ATOM 1355 C CA . ALA A 1 175 ? 12.838 0.978 -13.964 1.00 94.31 175 ALA A CA 1
ATOM 1356 C C . ALA A 1 175 ? 14.265 1.115 -13.418 1.00 94.31 175 ALA A C 1
ATOM 1358 O O . ALA A 1 175 ? 14.790 0.206 -12.771 1.00 94.31 175 ALA A O 1
ATOM 1359 N N . ARG A 1 176 ? 14.885 2.282 -13.611 1.00 94.88 176 ARG A N 1
ATOM 1360 C CA . ARG A 1 176 ? 16.229 2.600 -13.106 1.00 94.88 176 ARG A CA 1
ATOM 1361 C C . ARG A 1 176 ? 16.227 3.930 -12.369 1.00 94.88 176 ARG A C 1
ATOM 1363 O O . ARG A 1 176 ? 15.509 4.850 -12.749 1.00 94.88 176 ARG A O 1
ATOM 1370 N N . LYS A 1 177 ? 17.036 4.025 -11.313 1.00 93.94 177 LYS A N 1
ATOM 1371 C CA . LYS A 1 177 ? 17.221 5.262 -10.549 1.00 93.94 177 LYS A CA 1
ATOM 1372 C C . LYS A 1 177 ? 18.546 5.907 -10.940 1.00 93.94 177 LYS A C 1
ATOM 1374 O O . LYS A 1 177 ? 19.600 5.335 -10.672 1.00 93.94 177 LYS A O 1
ATOM 1379 N N . GLU A 1 178 ? 18.479 7.084 -11.544 1.00 92.50 178 GLU A N 1
ATOM 1380 C CA . GLU A 1 178 ? 19.627 7.867 -12.007 1.00 92.50 178 GLU A CA 1
ATOM 1381 C C . GLU A 1 178 ? 19.505 9.285 -11.452 1.00 92.50 178 GLU A C 1
ATOM 1383 O O . GLU A 1 178 ? 18.427 9.871 -11.472 1.00 92.50 178 GLU A O 1
ATOM 1388 N N . ASP A 1 179 ? 20.583 9.800 -10.859 1.00 90.50 179 ASP A N 1
ATOM 1389 C CA . ASP A 1 179 ? 20.626 11.135 -10.239 1.00 90.50 179 ASP A CA 1
ATOM 1390 C C . ASP A 1 179 ? 19.504 11.416 -9.216 1.00 90.50 179 ASP A C 1
ATOM 1392 O O . ASP A 1 179 ? 19.127 12.554 -8.953 1.00 90.50 179 ASP A O 1
ATOM 1396 N N . GLY A 1 180 ? 18.987 10.357 -8.584 1.00 88.69 180 GLY A N 1
ATOM 1397 C CA . GLY A 1 180 ? 17.911 10.438 -7.593 1.00 88.69 180 GLY A CA 1
ATOM 1398 C C . GLY A 1 180 ? 16.498 10.369 -8.176 1.00 88.69 180 GLY A C 1
ATOM 1399 O O . GLY A 1 180 ? 15.551 10.228 -7.400 1.00 88.69 180 GLY A O 1
ATOM 1400 N N . GLU A 1 181 ? 16.352 10.367 -9.500 1.00 90.06 181 GLU A N 1
ATOM 1401 C CA . GLU A 1 181 ? 15.074 10.263 -10.201 1.00 90.06 181 GLU A CA 1
ATOM 1402 C C . GLU A 1 181 ? 14.878 8.876 -10.816 1.00 90.06 181 GLU A C 1
ATOM 1404 O O . GLU A 1 181 ? 15.821 8.209 -11.243 1.00 90.06 181 GLU A O 1
ATOM 1409 N N . TRP A 1 182 ? 13.628 8.420 -10.854 1.00 93.56 182 TRP A N 1
ATOM 1410 C CA . TRP A 1 182 ? 13.272 7.158 -11.489 1.00 93.56 182 TRP A CA 1
ATOM 1411 C C . TRP A 1 182 ? 12.928 7.372 -12.965 1.00 93.56 182 TRP A C 1
ATOM 1413 O O . TRP A 1 182 ? 12.062 8.181 -13.302 1.00 93.56 182 TRP A O 1
ATOM 1423 N N . SER A 1 183 ? 13.579 6.607 -13.838 1.00 95.00 183 SER A N 1
ATOM 1424 C CA . SER A 1 183 ? 13.360 6.601 -15.285 1.00 95.00 183 SER A CA 1
ATOM 1425 C C . SER A 1 183 ? 13.101 5.187 -15.807 1.00 95.00 183 SER A C 1
ATOM 1427 O O . SER A 1 183 ? 13.525 4.200 -15.206 1.00 95.00 183 SER A O 1
ATOM 1429 N N . CYS A 1 184 ? 12.400 5.112 -16.933 1.00 94.56 184 CYS A N 1
ATOM 1430 C CA . CYS A 1 184 ? 12.014 3.890 -17.625 1.00 94.56 184 CYS A CA 1
ATOM 1431 C C . CYS A 1 184 ? 12.869 3.689 -18.886 1.00 94.56 184 CYS A C 1
ATOM 1433 O O . CYS A 1 184 ? 13.096 4.642 -19.637 1.00 94.56 184 CYS A O 1
ATOM 1435 N N . TYR A 1 185 ? 13.308 2.455 -19.124 1.00 94.19 185 TYR A N 1
ATOM 1436 C CA . TYR A 1 185 ? 14.273 2.069 -20.159 1.00 94.19 185 TYR A CA 1
ATOM 1437 C C . TYR A 1 185 ? 13.792 0.842 -20.947 1.00 94.19 185 TYR A C 1
ATOM 1439 O O . TYR A 1 185 ? 13.339 -0.094 -20.305 1.00 94.19 185 TYR A O 1
ATOM 1447 N N . ALA A 1 186 ? 13.895 0.816 -22.281 1.00 91.00 186 ALA A N 1
ATOM 1448 C CA . ALA A 1 186 ? 13.523 -0.326 -23.141 1.00 91.00 186 ALA A CA 1
ATOM 1449 C C . ALA A 1 186 ? 14.690 -0.817 -24.004 1.00 91.00 186 ALA A C 1
ATOM 1451 O O . ALA A 1 186 ? 15.561 0.013 -24.344 1.00 91.00 186 ALA A O 1
#

Foldseek 3Di:
DVVVVVVVVVVVVVVVVVVVVVLVPDDPVVNVVVVVVVVVCCVVVVVVVPPPPPPPWDFPWFQPQVLQLVVLVADDDDPQKGKHFDDQQVLLCVQVVHPDKDWDAPDLALQRIWIADPVRHTPGHRPCPQVVLCVSRVVAPPWGWDDDPRTIMTMGGHPRQVSLCSVPVDNPWGWDADPNGITITD

Sequence (186 aa):
MFTEILEIVKSVRDFLGQLVKGIKESPKWVRTSLVLVLALSLFGGGIFWGFKLAHTPERVGGVDVSAFCTFYKYGTLEQETCSSPLDLKDACEWQYQRSGLTYEFSSPSAYSATCYAPGRQPLGGISDLQGYCGWKYHSASAVTAKLVGNAWTCRVKIDMQLACQLAHQLPDVEARKEDGEWSCYA